Protein AF-A0A968S609-F1 (afdb_monomer_lite)

pLDDT: mean 74.12, std 12.9, range [33.38, 89.75]

Structure (mmCIF, N/CA/C/O backbone):
data_AF-A0A968S609-F1
#
_entry.id   AF-A0A968S609-F1
#
loop_
_atom_site.group_PDB
_atom_site.id
_atom_site.type_symbol
_atom_site.label_atom_id
_atom_site.label_alt_id
_atom_site.label_comp_id
_atom_site.label_asym_id
_atom_site.label_entity_id
_atom_site.label_seq_id
_atom_site.pdbx_PDB_ins_code
_atom_site.Cartn_x
_atom_site.Cartn_y
_atom_site.Cartn_z
_atom_site.occupancy
_atom_site.B_iso_or_equiv
_atom_site.auth_seq_id
_atom_site.auth_comp_id
_atom_site.auth_asym_id
_atom_site.auth_atom_id
_atom_site.pdbx_PDB_model_num
ATOM 1 N N . MET A 1 1 ? -21.402 7.014 15.456 1.00 41.84 1 MET A N 1
ATOM 2 C CA . MET A 1 1 ? -20.242 7.241 16.338 1.00 41.84 1 MET A CA 1
ATOM 3 C C . MET A 1 1 ? -19.904 8.712 16.264 1.00 41.84 1 MET A C 1
ATOM 5 O O . MET A 1 1 ? -19.475 9.176 15.214 1.00 41.84 1 MET A O 1
ATOM 9 N N . GLU A 1 2 ? -20.194 9.440 17.335 1.00 41.28 2 GLU A N 1
ATOM 10 C CA . GLU A 1 2 ? -19.576 10.741 17.592 1.00 41.28 2 GLU A CA 1
ATOM 11 C C . GLU A 1 2 ? -18.255 10.492 18.321 1.00 41.28 2 GLU A C 1
ATOM 13 O O . GLU A 1 2 ? -18.122 9.483 19.024 1.00 41.28 2 GLU A O 1
ATOM 18 N N . ILE A 1 3 ? -17.281 11.388 18.143 1.00 45.50 3 ILE A N 1
ATOM 19 C CA . ILE A 1 3 ? -16.010 11.339 18.872 1.00 45.50 3 ILE A CA 1
ATOM 20 C C . ILE A 1 3 ? -16.341 11.298 20.362 1.00 45.50 3 ILE A C 1
ATOM 22 O O . ILE A 1 3 ? -16.924 12.234 20.902 1.00 45.50 3 ILE A O 1
ATOM 26 N N . GLY A 1 4 ? -16.020 10.182 21.011 1.00 49.97 4 GLY A N 1
ATOM 27 C CA . GLY A 1 4 ? -16.233 10.022 22.441 1.00 49.97 4 GLY A CA 1
ATOM 28 C C . GLY A 1 4 ? -17.319 9.040 22.857 1.00 49.97 4 GLY A C 1
ATOM 29 O O . GLY A 1 4 ? -17.287 8.641 24.011 1.00 49.97 4 GLY A O 1
ATOM 30 N N . ARG A 1 5 ? -18.245 8.593 21.992 1.00 51.22 5 ARG A N 1
ATOM 31 C CA . ARG A 1 5 ? -19.301 7.641 22.403 1.00 51.22 5 ARG A CA 1
ATOM 32 C C . ARG A 1 5 ? -19.304 6.378 21.549 1.00 51.22 5 ARG A C 1
ATOM 34 O O . ARG A 1 5 ? -19.752 6.379 20.399 1.00 51.22 5 ARG A O 1
ATOM 41 N N . TRP A 1 6 ? -18.809 5.294 22.141 1.00 59.31 6 TRP A N 1
ATOM 42 C CA . TRP A 1 6 ? -18.728 3.975 21.526 1.00 59.31 6 TRP A CA 1
ATOM 43 C C . TRP A 1 6 ? -19.907 3.127 21.984 1.00 59.31 6 TRP A C 1
ATOM 45 O O . TRP A 1 6 ? -20.074 2.866 23.174 1.00 59.31 6 TRP A O 1
ATOM 55 N N . ASN A 1 7 ? -20.752 2.728 21.036 1.00 59.59 7 ASN A N 1
ATOM 56 C CA . ASN A 1 7 ? -21.933 1.921 21.326 1.00 59.59 7 ASN A CA 1
ATOM 57 C C . ASN A 1 7 ? -21.543 0.453 21.465 1.00 59.59 7 ASN A C 1
ATOM 59 O O . ASN A 1 7 ? -20.812 -0.080 20.632 1.00 59.59 7 ASN A O 1
ATOM 63 N N . ILE A 1 8 ? -22.081 -0.199 22.491 1.00 58.09 8 ILE A N 1
ATOM 64 C CA . ILE A 1 8 ? -21.885 -1.627 22.714 1.00 58.09 8 ILE A CA 1
ATOM 65 C C . ILE A 1 8 ? -22.933 -2.382 21.894 1.00 58.09 8 ILE A C 1
ATOM 67 O O . ILE A 1 8 ? -24.139 -2.138 22.007 1.00 58.09 8 ILE A O 1
ATOM 71 N N . ILE A 1 9 ? -22.467 -3.299 21.052 1.00 56.88 9 ILE A N 1
ATOM 72 C CA . ILE A 1 9 ? -23.313 -4.146 20.212 1.00 56.88 9 ILE A CA 1
ATOM 73 C C . ILE A 1 9 ? -22.940 -5.594 20.503 1.00 56.88 9 ILE A C 1
ATOM 75 O O . ILE A 1 9 ? -21.762 -5.945 20.513 1.00 56.88 9 ILE A O 1
ATOM 79 N N . CYS A 1 10 ? -23.944 -6.431 20.745 1.00 51.84 10 CYS A N 1
ATOM 80 C CA . CYS A 1 10 ? -23.747 -7.863 20.867 1.00 51.84 10 CYS A CA 1
ATOM 81 C C . CYS A 1 10 ? -23.745 -8.471 19.461 1.00 51.84 10 CYS A C 1
ATOM 83 O O . CYS A 1 10 ? -24.696 -8.286 18.694 1.00 51.84 10 CYS A O 1
ATOM 85 N N . LYS A 1 11 ? -22.659 -9.164 19.121 1.00 54.56 11 LYS A N 1
ATOM 86 C CA . LYS A 1 11 ? -22.499 -9.882 17.860 1.00 54.56 11 LYS A CA 1
ATOM 87 C C . LYS A 1 11 ? -22.487 -11.375 18.158 1.00 54.56 11 LYS A C 1
ATOM 89 O O . LYS A 1 11 ? -21.722 -11.821 19.008 1.00 54.56 11 LYS A O 1
ATOM 94 N N . LEU A 1 12 ? -23.347 -12.131 17.481 1.00 48.97 12 LEU A N 1
ATOM 95 C CA . LEU A 1 12 ? -23.398 -13.584 17.642 1.00 48.97 12 LEU A CA 1
ATOM 96 C C . LEU A 1 12 ? -22.228 -14.229 16.880 1.00 48.97 12 LEU A C 1
ATOM 98 O O . LEU A 1 12 ? -21.962 -13.855 15.737 1.00 48.97 12 LEU A O 1
ATOM 102 N N . LEU A 1 13 ? -21.565 -15.210 17.495 1.00 52.41 13 LEU A N 1
ATOM 103 C CA . LEU A 1 13 ? -20.452 -15.959 16.892 1.00 52.41 13 LEU A CA 1
ATOM 104 C C . LEU A 1 13 ? -20.876 -16.720 15.621 1.00 52.41 13 LEU A C 1
ATOM 106 O O . LEU A 1 13 ? -20.123 -16.761 14.653 1.00 52.41 13 LEU A O 1
ATOM 110 N N . ASP A 1 14 ? -22.109 -17.235 15.587 1.00 50.94 14 ASP A N 1
ATOM 111 C CA . ASP A 1 14 ? -22.602 -18.090 14.495 1.00 50.94 14 ASP A CA 1
ATOM 112 C C . ASP A 1 14 ? -23.027 -17.325 13.231 1.00 50.94 14 ASP A C 1
ATOM 114 O O . ASP A 1 14 ? -23.222 -17.926 12.175 1.00 50.94 14 ASP A O 1
ATOM 118 N N . ASN A 1 15 ? -23.238 -16.006 13.313 1.00 55.31 15 ASN A N 1
ATOM 119 C CA . ASN A 1 15 ? -23.526 -15.186 12.138 1.00 55.31 15 ASN A CA 1
ATOM 120 C C . ASN A 1 15 ? -22.940 -13.776 12.299 1.00 55.31 15 ASN A C 1
ATOM 122 O O . ASN A 1 15 ? -23.498 -12.955 13.036 1.00 55.31 15 ASN A O 1
ATOM 126 N N . PRO A 1 16 ? -21.868 -13.443 11.558 1.00 56.38 16 PRO A N 1
ATOM 127 C CA . PRO A 1 16 ? -21.188 -12.168 11.706 1.00 56.38 16 PRO A CA 1
ATOM 128 C C . PRO A 1 16 ? -22.009 -10.949 11.240 1.00 56.38 16 PRO A C 1
ATOM 130 O O . PRO A 1 16 ? -21.583 -9.820 11.489 1.00 56.38 16 PRO A O 1
ATOM 133 N N . GLY A 1 17 ? -23.160 -11.147 10.587 1.00 56.56 17 GLY A N 1
ATOM 134 C CA . GLY A 1 17 ? -24.093 -10.078 10.211 1.00 56.56 17 GLY A CA 1
ATOM 135 C C . GLY A 1 17 ? -25.164 -9.764 11.262 1.00 56.56 17 GLY A C 1
ATOM 136 O O . GLY A 1 17 ? -25.867 -8.764 11.131 1.00 56.56 17 GLY A O 1
ATOM 137 N N . PHE A 1 18 ? -25.314 -10.590 12.305 1.00 62.00 18 PHE A N 1
ATOM 138 C CA . PHE A 1 18 ? -26.334 -10.380 13.331 1.00 62.00 18 PHE A CA 1
ATOM 139 C C . PHE A 1 18 ? -25.842 -9.404 14.402 1.00 62.00 18 PHE A C 1
ATOM 141 O O . PHE A 1 18 ? -24.983 -9.739 15.220 1.00 62.00 18 PHE A O 1
ATOM 148 N N . LEU A 1 19 ? -26.405 -8.194 14.388 1.00 68.12 19 LEU A N 1
ATOM 149 C CA . LEU A 1 19 ? -26.071 -7.117 15.313 1.00 68.12 19 LEU A CA 1
ATOM 150 C C . LEU A 1 19 ? -27.260 -6.811 16.217 1.00 68.12 19 LEU A C 1
ATOM 152 O O . LEU A 1 19 ? -28.303 -6.349 15.749 1.00 68.12 19 LEU A O 1
ATOM 156 N N . LEU A 1 20 ? -27.083 -7.040 17.516 1.00 67.00 20 LEU A N 1
ATOM 157 C CA . LEU A 1 20 ? -28.088 -6.756 18.529 1.00 67.00 20 LEU A CA 1
ATOM 158 C C . LEU A 1 20 ? -27.625 -5.576 19.402 1.00 67.00 20 LEU A C 1
ATOM 160 O O . LEU A 1 20 ? -26.666 -5.719 20.168 1.00 67.00 20 LEU A O 1
ATOM 164 N N . PRO A 1 21 ? -28.262 -4.394 19.302 1.00 69.94 21 PRO A N 1
ATOM 165 C CA . PRO A 1 21 ? -27.896 -3.245 20.123 1.00 69.94 21 PRO A CA 1
ATOM 166 C C . PRO A 1 21 ? -28.114 -3.536 21.612 1.00 69.94 21 PRO A C 1
ATOM 168 O O . PRO A 1 21 ? -29.175 -4.033 21.993 1.00 69.94 21 PRO A O 1
ATOM 171 N N . ALA A 1 22 ? -27.171 -3.142 22.475 1.00 68.56 22 ALA A N 1
ATOM 172 C CA . ALA A 1 22 ? -27.331 -3.293 23.926 1.00 68.56 22 ALA A CA 1
ATOM 173 C C . ALA A 1 22 ? -28.601 -2.594 24.456 1.00 68.56 22 ALA A C 1
ATOM 175 O O . ALA A 1 22 ? -29.241 -3.069 25.389 1.00 68.56 22 ALA A O 1
ATOM 176 N N . THR A 1 23 ? -29.032 -1.503 23.816 1.00 69.75 23 THR A N 1
ATOM 177 C CA . THR A 1 23 ? -30.279 -0.802 24.158 1.00 69.75 23 THR A CA 1
ATOM 178 C C . THR A 1 23 ? -31.530 -1.660 23.964 1.00 69.75 23 THR A C 1
ATOM 180 O O . THR A 1 23 ? -32.483 -1.498 24.721 1.00 69.75 23 THR A O 1
ATOM 183 N N . ALA A 1 24 ? -31.548 -2.568 22.985 1.00 69.00 24 ALA A N 1
ATOM 184 C CA . ALA A 1 24 ? -32.664 -3.489 22.770 1.00 69.00 24 ALA A CA 1
ATOM 185 C C . ALA A 1 24 ? -32.690 -4.592 23.840 1.00 69.00 24 ALA A C 1
ATOM 187 O O . ALA A 1 24 ? -33.759 -4.937 24.334 1.00 69.00 24 ALA A O 1
ATOM 188 N N . ILE A 1 25 ? -31.511 -5.069 24.255 1.0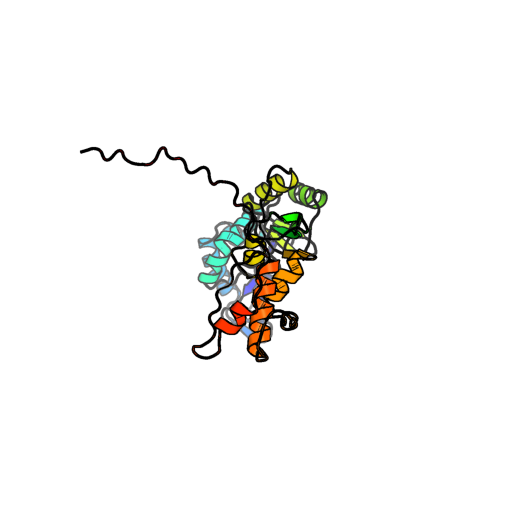0 73.12 25 ILE A N 1
ATOM 189 C CA . ILE A 1 25 ? -31.342 -6.087 25.305 1.00 73.12 25 ILE A CA 1
ATOM 190 C C . ILE A 1 25 ? -31.849 -5.574 26.658 1.00 73.12 25 ILE A C 1
ATOM 192 O O . ILE A 1 25 ? -32.575 -6.269 27.363 1.00 73.12 25 ILE A O 1
ATOM 196 N N . TRP A 1 26 ? -31.495 -4.337 27.008 1.00 73.00 26 TRP A N 1
ATOM 197 C CA . TRP A 1 26 ? -31.866 -3.736 28.290 1.00 73.00 26 TRP A CA 1
ATOM 198 C C . TRP A 1 26 ? -33.316 -3.247 28.361 1.00 73.00 26 TRP A C 1
ATOM 200 O O . TRP A 1 26 ? -33.861 -3.111 29.452 1.00 73.00 26 TRP A O 1
ATOM 210 N N . LYS A 1 27 ? -33.957 -2.981 27.216 1.00 71.38 27 LYS A N 1
ATOM 211 C CA . LYS A 1 27 ? -35.383 -2.619 27.167 1.00 71.38 27 LYS A CA 1
ATOM 212 C C . LYS A 1 27 ? -36.312 -3.810 27.383 1.00 71.38 27 LYS A C 1
ATOM 214 O O . LYS A 1 27 ? -37.496 -3.600 27.630 1.00 71.38 27 LYS A O 1
ATOM 219 N N . GLN A 1 28 ? -35.804 -5.034 27.270 1.00 68.69 28 GLN A N 1
ATOM 220 C CA . GLN A 1 28 ? -36.607 -6.234 27.416 1.00 68.69 28 GLN A CA 1
ATOM 221 C C . GLN A 1 28 ? -36.415 -6.869 28.796 1.00 68.69 28 GLN A C 1
ATOM 223 O O . GLN A 1 28 ? -35.303 -6.976 29.304 1.00 68.69 28 GLN A O 1
ATOM 228 N N . SER A 1 29 ? -37.526 -7.300 29.387 1.00 58.53 29 SER A N 1
ATOM 229 C CA . SER A 1 29 ? -37.619 -7.858 30.739 1.00 58.53 29 SER A CA 1
ATOM 230 C C . SER A 1 29 ? -37.793 -9.386 30.776 1.00 58.53 29 SER A C 1
ATOM 232 O O . SER A 1 29 ? -37.948 -9.947 31.855 1.00 58.53 29 SER A O 1
ATOM 234 N N . GLY A 1 30 ? -37.791 -10.061 29.619 1.00 65.12 30 GLY A N 1
ATOM 235 C CA . GLY A 1 30 ? -37.994 -11.513 29.504 1.00 65.12 30 GLY A CA 1
ATOM 236 C C . GLY A 1 30 ? -36.695 -12.319 29.380 1.00 65.12 30 GLY A C 1
ATOM 237 O O . GLY A 1 30 ? -35.668 -11.795 28.953 1.00 65.12 30 GLY A O 1
ATOM 238 N N . GLU A 1 31 ? -36.758 -13.618 29.694 1.00 67.25 31 GLU A N 1
ATOM 239 C CA . GLU A 1 31 ? -35.622 -14.554 29.592 1.00 67.25 31 GLU A CA 1
ATOM 240 C C . GLU A 1 31 ? -35.202 -14.865 28.146 1.00 67.25 31 GLU A C 1
ATOM 242 O O . GLU A 1 31 ? -34.147 -15.454 27.936 1.00 67.25 31 GLU A O 1
ATOM 247 N N . ALA A 1 32 ? -35.985 -14.459 27.145 1.00 70.19 32 ALA A N 1
ATOM 248 C CA . ALA A 1 32 ? -35.695 -14.692 25.736 1.00 70.19 32 ALA A CA 1
ATOM 249 C C . ALA A 1 32 ? -36.037 -13.464 24.873 1.00 70.19 32 ALA A C 1
ATOM 251 O O . ALA A 1 32 ? -37.120 -12.884 24.986 1.00 70.19 32 ALA A O 1
ATOM 252 N N . LEU A 1 33 ? -35.116 -13.084 23.982 1.00 73.44 33 LEU A N 1
ATOM 253 C CA . LEU A 1 33 ? -35.278 -11.990 23.021 1.00 73.44 33 LEU A CA 1
ATOM 254 C C . LEU A 1 33 ? -35.323 -12.529 21.600 1.00 73.44 33 LEU A C 1
ATOM 256 O O . LEU A 1 33 ? -34.317 -13.013 21.089 1.00 73.44 33 LEU A O 1
ATOM 260 N N . THR A 1 34 ? -36.467 -12.393 20.936 1.00 68.69 34 THR A N 1
ATOM 261 C CA . THR A 1 34 ? -36.569 -12.603 19.491 1.00 68.69 34 THR A CA 1
ATOM 262 C C . THR A 1 34 ? -36.197 -11.326 18.746 1.00 68.69 34 THR A C 1
ATOM 264 O O . THR A 1 34 ? -36.946 -10.351 18.776 1.00 68.69 34 THR A O 1
ATOM 267 N N . TRP A 1 35 ? -35.063 -11.328 18.048 1.00 63.34 35 TRP A N 1
ATOM 268 C CA . TRP A 1 35 ? -34.621 -10.220 17.199 1.00 63.34 35 TRP A CA 1
ATOM 269 C C . TRP A 1 35 ? -34.262 -10.746 15.811 1.00 63.34 35 TRP A C 1
ATOM 271 O O . TRP A 1 35 ? -33.603 -11.777 15.694 1.00 63.34 35 TRP A O 1
ATOM 281 N N . CYS A 1 36 ? -34.736 -10.077 14.754 1.00 62.03 36 CYS A N 1
ATOM 282 C CA . CYS A 1 36 ? -34.558 -10.492 13.353 1.00 62.03 36 CYS A CA 1
ATOM 283 C C . CYS A 1 36 ? -34.794 -12.003 13.103 1.00 62.03 36 CYS A C 1
ATOM 285 O O . CYS A 1 36 ? -34.019 -12.649 12.402 1.00 62.03 36 CYS A O 1
ATOM 287 N N . GLY A 1 37 ? -35.844 -12.578 13.704 1.00 64.31 37 GLY A N 1
ATOM 288 C CA . GLY A 1 37 ? -36.232 -13.982 13.502 1.00 64.31 37 GLY A CA 1
ATOM 289 C C . GLY A 1 37 ? -35.431 -15.027 14.292 1.00 64.31 37 GLY A C 1
ATOM 290 O O . GLY A 1 37 ? -35.645 -16.216 14.078 1.00 64.31 37 GLY A O 1
ATOM 291 N N . ARG A 1 38 ? -34.536 -14.626 15.209 1.00 66.56 38 ARG A N 1
ATOM 292 C CA . ARG A 1 38 ? -33.826 -15.542 16.120 1.00 66.56 38 ARG A CA 1
ATOM 293 C C . ARG A 1 38 ? -34.099 -15.224 17.580 1.00 66.56 38 ARG A C 1
ATOM 295 O O . ARG A 1 38 ? -34.102 -14.058 17.961 1.00 66.56 38 ARG A O 1
ATOM 302 N N . THR A 1 39 ? -34.256 -16.272 18.381 1.00 72.12 39 THR A N 1
ATOM 303 C CA . THR A 1 39 ? -34.407 -16.194 19.836 1.00 72.12 39 THR A CA 1
ATOM 304 C C . THR A 1 39 ? -33.039 -16.286 20.502 1.00 72.12 39 THR A C 1
ATOM 306 O O . THR A 1 39 ? -32.329 -17.271 20.324 1.00 72.12 39 THR A O 1
ATOM 309 N N . VAL A 1 40 ? -32.666 -15.261 21.262 1.00 70.75 40 VAL A N 1
ATOM 310 C CA . VAL A 1 40 ? -31.501 -15.267 22.148 1.00 70.75 40 VAL A CA 1
ATOM 311 C C . VAL A 1 40 ? -32.000 -15.504 23.564 1.00 70.75 40 VAL A C 1
ATOM 313 O O . VAL A 1 40 ? -32.733 -14.676 24.107 1.00 70.75 40 VAL A O 1
ATOM 316 N N . GLU A 1 41 ? -31.610 -16.624 24.159 1.00 72.06 41 GLU A N 1
ATOM 317 C CA . GLU A 1 41 ? -31.882 -16.915 25.565 1.00 72.06 41 GLU A CA 1
ATOM 318 C C . GLU A 1 41 ? -30.921 -16.127 26.465 1.00 72.06 41 GLU A C 1
ATOM 320 O O . GLU A 1 41 ? -29.730 -15.995 26.182 1.00 72.06 41 GLU A O 1
ATOM 325 N N . ARG A 1 42 ? -31.459 -15.563 27.547 1.00 76.00 42 ARG A N 1
ATOM 326 C CA . ARG A 1 42 ? -30.774 -14.739 28.553 1.00 76.00 42 ARG A CA 1
ATOM 327 C C . ARG A 1 42 ? -29.820 -13.713 27.926 1.00 76.00 42 ARG A C 1
ATOM 329 O O . ARG A 1 42 ? -28.608 -13.733 28.176 1.00 76.00 42 ARG A O 1
ATOM 336 N N . PRO A 1 43 ? -30.347 -12.777 27.116 1.00 75.44 43 PRO A N 1
ATOM 337 C CA . PRO A 1 43 ? -29.526 -11.830 26.364 1.00 75.44 43 PRO A CA 1
ATOM 338 C C . PRO A 1 43 ? -28.709 -10.911 27.286 1.00 75.44 43 PRO A C 1
ATOM 340 O O . PRO A 1 43 ? -27.570 -10.576 26.965 1.00 75.44 43 PRO A O 1
ATOM 343 N N . GLN A 1 44 ? -29.250 -10.554 28.457 1.00 77.38 44 GLN A N 1
ATOM 344 C CA . GLN A 1 44 ? -28.554 -9.736 29.456 1.00 77.38 44 GLN A CA 1
ATOM 345 C C . GLN A 1 44 ? -27.357 -10.474 30.075 1.00 77.38 44 GLN A C 1
ATOM 347 O O . GLN A 1 44 ? -26.265 -9.913 30.140 1.00 77.38 44 GLN A O 1
ATOM 352 N N . GLU A 1 45 ? -27.518 -11.742 30.473 1.00 78.75 45 GLU A N 1
ATOM 353 C CA . GLU A 1 45 ? -26.416 -12.543 31.027 1.00 78.75 45 GLU A CA 1
ATOM 354 C C . GLU A 1 45 ? -25.310 -12.770 29.998 1.00 78.75 45 GLU A C 1
ATOM 356 O O . GLU A 1 45 ? -24.130 -12.663 30.323 1.00 78.75 45 GLU A O 1
ATOM 361 N N . THR A 1 46 ? -25.682 -13.068 28.753 1.00 77.56 46 THR A N 1
ATOM 362 C CA . THR A 1 46 ? -24.723 -13.291 27.664 1.00 77.56 46 THR A CA 1
ATOM 363 C C . THR A 1 46 ? -23.935 -12.016 27.358 1.00 77.56 46 THR A C 1
ATOM 365 O O . THR A 1 46 ? -22.710 -12.064 27.226 1.00 77.56 46 THR A O 1
ATOM 368 N N . LEU A 1 47 ? -24.609 -10.859 27.341 1.00 77.50 47 LEU A N 1
ATOM 369 C CA . LEU A 1 47 ? -23.962 -9.556 27.192 1.00 77.50 47 LEU A CA 1
ATOM 370 C C . LEU A 1 47 ? -23.003 -9.262 28.354 1.00 77.50 47 LEU A C 1
ATOM 372 O O . LEU A 1 47 ? -21.866 -8.864 28.112 1.00 77.50 47 LEU A O 1
ATOM 376 N N . LEU A 1 48 ? -23.426 -9.482 29.603 1.00 80.25 48 LEU A N 1
ATOM 377 C CA . LEU A 1 48 ? -22.588 -9.250 30.783 1.00 80.25 48 LEU A CA 1
ATOM 378 C C . LEU A 1 48 ? -21.391 -10.205 30.849 1.00 80.25 48 LEU A C 1
ATOM 380 O O . LEU A 1 48 ? -20.298 -9.770 31.201 1.00 80.25 48 LEU A O 1
ATOM 384 N N . LYS A 1 49 ? -21.555 -11.478 30.465 1.00 80.81 49 LYS A N 1
ATOM 385 C CA . LYS A 1 49 ? -20.443 -12.437 30.340 1.00 80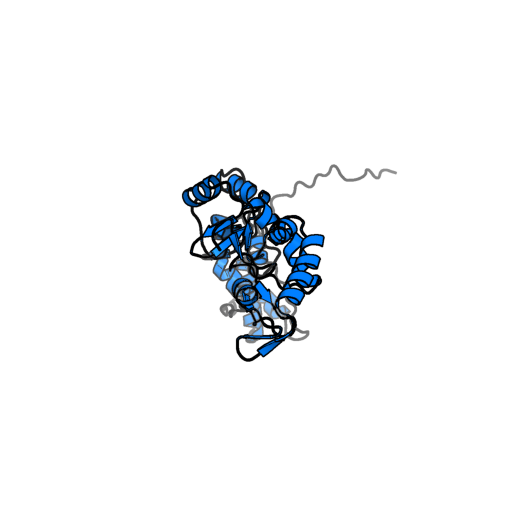.81 49 LYS A CA 1
ATOM 386 C C . LYS A 1 49 ? -19.427 -11.959 29.301 1.00 80.81 49 LYS A C 1
ATOM 38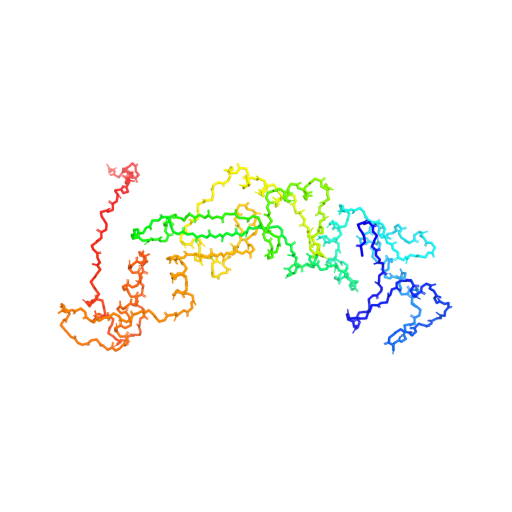8 O O . LYS A 1 49 ? -18.236 -11.920 29.598 1.00 80.81 49 LYS A O 1
ATOM 393 N N . GLY A 1 50 ? -19.891 -11.533 28.124 1.00 78.44 50 GLY A N 1
ATOM 394 C CA . GLY A 1 50 ? -19.030 -10.983 27.073 1.00 78.44 50 GLY A CA 1
ATOM 395 C C . GLY A 1 50 ? -18.311 -9.699 27.499 1.00 78.44 50 GLY A C 1
ATOM 396 O O . GLY A 1 50 ? -17.101 -9.583 27.324 1.00 78.44 50 GLY A O 1
ATOM 397 N N . LEU A 1 51 ? -19.023 -8.763 28.135 1.00 78.06 51 LEU A N 1
ATOM 398 C CA . LEU A 1 51 ? -18.432 -7.537 28.681 1.00 78.06 51 LEU A CA 1
ATOM 399 C C . LEU A 1 51 ? -17.457 -7.818 29.830 1.00 78.06 51 LEU A C 1
ATOM 401 O O . LEU A 1 51 ? -16.451 -7.126 29.947 1.00 78.06 51 LEU A O 1
ATOM 405 N N . GLY A 1 52 ? -17.717 -8.838 30.648 1.00 82.25 52 GLY A N 1
ATOM 406 C CA . GLY A 1 52 ? -16.817 -9.290 31.707 1.00 82.25 52 GLY A CA 1
ATOM 407 C C . GLY A 1 52 ? -15.526 -9.920 31.177 1.00 82.25 52 GLY A C 1
ATOM 408 O O . GLY A 1 52 ? -14.475 -9.768 31.791 1.00 82.25 52 GLY A O 1
ATOM 409 N N . LEU A 1 53 ? -15.572 -10.597 30.026 1.00 81.56 53 LEU A N 1
ATOM 410 C CA . LEU A 1 53 ? -14.365 -11.046 29.324 1.00 81.56 53 LEU A CA 1
ATOM 411 C C . LEU A 1 53 ? -13.620 -9.860 28.698 1.00 81.56 53 LEU A C 1
ATOM 413 O O . LEU A 1 53 ? -12.409 -9.737 28.867 1.00 81.56 53 LEU A O 1
ATOM 417 N N . ALA A 1 54 ? -14.345 -8.948 28.045 1.00 81.69 54 ALA A N 1
ATOM 418 C CA . ALA A 1 54 ? -13.768 -7.757 27.427 1.00 81.69 54 ALA A CA 1
ATOM 419 C C . ALA A 1 54 ? -13.100 -6.822 28.451 1.00 81.69 54 ALA A C 1
ATOM 421 O O . ALA A 1 54 ? -12.045 -6.261 28.168 1.00 81.69 54 ALA A O 1
ATOM 422 N N . SER A 1 55 ? -13.671 -6.677 29.651 1.00 83.94 55 SER A N 1
ATOM 423 C CA . SER A 1 55 ? -13.131 -5.813 30.708 1.00 83.94 55 SER A CA 1
ATOM 424 C C . SER A 1 55 ? -11.808 -6.315 31.288 1.00 83.94 55 SER A C 1
ATOM 426 O O . SER A 1 55 ? -11.013 -5.506 31.762 1.00 83.94 55 SER A O 1
ATOM 428 N N . ARG A 1 56 ? -11.535 -7.626 31.208 1.00 83.38 56 ARG A N 1
ATOM 429 C CA . ARG A 1 56 ? -10.227 -8.203 31.567 1.00 83.38 56 ARG A CA 1
ATOM 430 C C . ARG A 1 56 ? -9.140 -7.840 30.563 1.00 83.38 56 ARG A C 1
ATOM 432 O O . ARG A 1 56 ? -7.988 -7.698 30.953 1.00 83.38 56 ARG A O 1
ATOM 439 N N . LEU A 1 57 ? -9.510 -7.712 29.290 1.00 81.75 57 LEU A N 1
ATOM 440 C CA . LEU A 1 57 ? -8.596 -7.354 28.206 1.00 81.75 57 LEU A CA 1
ATOM 441 C C . LEU A 1 57 ? -8.418 -5.834 28.094 1.00 81.75 57 LEU A C 1
ATOM 443 O O . LEU A 1 57 ? -7.345 -5.365 27.732 1.00 81.75 57 LEU A O 1
ATOM 447 N N . TYR A 1 58 ? -9.448 -5.054 28.435 1.00 81.25 58 TYR A N 1
ATOM 448 C CA . TYR A 1 58 ? -9.406 -3.598 28.357 1.00 81.25 58 TYR A CA 1
ATOM 449 C C . TYR A 1 58 ? -10.151 -2.934 29.518 1.00 81.25 58 TYR A C 1
ATOM 451 O O . TYR A 1 58 ? -11.384 -2.896 29.567 1.00 81.25 58 TYR A O 1
ATOM 459 N N . ALA A 1 59 ? -9.378 -2.351 30.438 1.00 79.75 59 ALA A N 1
ATOM 460 C CA . ALA A 1 59 ? -9.876 -1.780 31.689 1.00 79.75 59 ALA A CA 1
ATOM 461 C C . ALA A 1 59 ? -10.905 -0.656 31.485 1.00 79.75 59 ALA A C 1
ATOM 463 O O . ALA A 1 59 ? -11.823 -0.504 32.289 1.00 79.75 59 ALA A O 1
ATOM 464 N N . ASN A 1 60 ? -10.825 0.097 30.384 1.00 77.88 60 ASN A N 1
ATOM 465 C CA . ASN A 1 60 ? -11.775 1.181 30.130 1.00 77.88 60 ASN A CA 1
ATOM 466 C C . ASN A 1 60 ? -13.195 0.660 29.854 1.00 77.88 60 ASN A C 1
ATOM 468 O O . ASN A 1 60 ? -14.153 1.352 30.183 1.00 77.88 60 ASN A O 1
ATOM 472 N N . ILE A 1 61 ? -13.373 -0.574 29.359 1.00 76.56 61 ILE A N 1
ATOM 473 C CA . ILE A 1 61 ? -14.710 -1.189 29.240 1.00 76.56 61 ILE A CA 1
ATOM 474 C C . ILE A 1 61 ? -15.313 -1.476 30.620 1.00 76.56 61 ILE A C 1
ATOM 476 O O . ILE A 1 61 ? -16.533 -1.410 30.775 1.00 76.56 61 ILE A O 1
ATOM 480 N N . ALA A 1 62 ? -14.484 -1.714 31.645 1.00 75.00 62 ALA A N 1
ATOM 481 C CA . ALA A 1 62 ? -14.962 -1.933 33.009 1.00 75.00 62 ALA A CA 1
ATOM 482 C C . ALA A 1 62 ? -15.749 -0.728 33.543 1.00 75.00 62 ALA A C 1
ATOM 484 O O . ALA A 1 62 ? -16.702 -0.917 34.291 1.00 75.00 62 ALA A O 1
ATOM 485 N N . THR A 1 63 ? -15.421 0.495 33.107 1.00 74.94 63 THR A N 1
ATOM 486 C CA . THR A 1 63 ? -16.172 1.702 33.498 1.00 74.94 63 THR A CA 1
ATOM 487 C C . THR A 1 63 ? -17.651 1.622 33.116 1.00 74.94 63 THR A C 1
ATOM 489 O O . THR A 1 63 ? -18.503 2.048 33.889 1.00 74.94 63 THR A O 1
ATOM 492 N N . SER A 1 64 ? -17.973 0.989 31.981 1.00 73.50 64 SER A N 1
ATOM 493 C CA . SER A 1 64 ? -19.357 0.794 31.536 1.00 73.50 64 SER A CA 1
ATOM 494 C C . SER A 1 64 ? -20.117 -0.194 32.428 1.00 73.50 64 SER A C 1
ATOM 496 O O . SER A 1 64 ? -21.308 -0.011 32.653 1.00 73.50 64 SER A O 1
ATOM 498 N N . LEU A 1 65 ? -19.439 -1.198 33.002 1.00 74.19 65 LEU A N 1
ATOM 499 C CA . LEU A 1 65 ? -20.053 -2.201 33.887 1.00 74.19 65 LEU A CA 1
ATOM 500 C C . LEU A 1 65 ? -20.532 -1.629 35.231 1.00 74.19 65 LEU A C 1
ATOM 502 O O . LEU A 1 65 ? -21.346 -2.265 35.895 1.00 74.19 65 LEU A O 1
ATOM 506 N N . PHE A 1 66 ? -20.051 -0.449 35.635 1.00 72.75 66 PHE A N 1
ATOM 507 C CA . PHE A 1 66 ? -20.535 0.237 36.839 1.00 72.75 66 PHE A CA 1
ATOM 508 C C . PHE A 1 66 ? -21.845 1.008 36.605 1.00 72.75 66 PHE A C 1
ATOM 510 O O . PHE A 1 66 ? -22.486 1.434 37.568 1.00 72.75 66 PHE A O 1
ATOM 517 N N . GLU A 1 67 ? -22.268 1.195 35.351 1.00 73.75 67 GLU A N 1
ATOM 518 C CA . GLU A 1 67 ? -23.550 1.822 35.035 1.00 73.75 67 GLU A CA 1
ATOM 519 C C . GLU A 1 67 ? -24.709 0.823 35.156 1.00 73.75 67 GLU A C 1
ATOM 521 O O . GLU A 1 67 ? -24.577 -0.361 34.854 1.00 73.75 67 GLU A O 1
ATOM 526 N N . LYS A 1 68 ? -25.897 1.315 35.539 1.00 67.12 68 LYS A N 1
ATOM 527 C CA . LYS A 1 68 ? -27.103 0.476 35.678 1.00 67.12 68 LYS A CA 1
ATOM 528 C C . LYS A 1 68 ? -27.522 -0.212 34.372 1.00 67.12 68 LYS A C 1
ATOM 530 O O . LYS A 1 68 ? -28.183 -1.239 34.436 1.00 67.12 68 LYS A O 1
ATOM 535 N N . LEU A 1 69 ? -27.186 0.369 33.216 1.00 68.31 69 LEU A N 1
ATOM 536 C CA . LEU A 1 69 ? -27.541 -0.120 31.879 1.00 68.31 69 LEU A CA 1
ATOM 537 C C . LEU A 1 69 ? -26.356 0.100 30.914 1.00 68.31 69 LEU A C 1
ATOM 539 O O . LEU A 1 69 ? -26.353 1.098 30.181 1.00 68.31 69 LEU A O 1
ATOM 543 N N . PRO A 1 70 ? -25.346 -0.794 30.897 1.00 71.75 70 PRO A N 1
ATOM 544 C CA . PRO A 1 70 ? -24.165 -0.647 30.047 1.00 71.75 70 PRO A CA 1
ATOM 545 C C . PRO A 1 70 ? -24.570 -0.693 28.571 1.00 71.75 70 PRO A C 1
ATOM 547 O O . PRO A 1 70 ? -24.848 -1.751 28.001 1.00 71.75 70 PRO A O 1
ATOM 550 N N . THR A 1 71 ? -24.652 0.485 27.956 1.00 68.12 71 THR A N 1
ATOM 551 C CA . THR A 1 71 ? -25.095 0.671 26.563 1.00 68.12 71 THR A CA 1
ATOM 552 C C . THR A 1 71 ? -24.034 1.343 25.700 1.00 68.12 71 THR A C 1
ATOM 554 O O . THR A 1 71 ? -23.963 1.091 24.495 1.00 68.12 71 THR A O 1
ATOM 557 N N . SER A 1 72 ? -23.178 2.164 26.306 1.00 72.56 72 SER A N 1
ATOM 558 C CA . SER A 1 72 ? -22.054 2.811 25.637 1.00 72.56 72 SER A CA 1
ATOM 559 C C . SER A 1 72 ? -20.864 2.954 26.577 1.00 72.56 72 SER A C 1
ATOM 561 O O . SER A 1 72 ? -21.047 3.111 27.780 1.00 72.56 72 SER A O 1
ATOM 563 N N . CYS A 1 73 ? -19.659 2.958 26.018 1.00 71.62 73 CYS A N 1
ATOM 564 C CA . CYS A 1 73 ? -18.440 3.342 26.717 1.00 71.62 73 CYS A CA 1
ATOM 565 C C . CYS A 1 73 ? -17.962 4.692 26.169 1.00 71.62 73 CYS A C 1
ATOM 567 O O . CYS A 1 73 ? -17.990 4.928 24.953 1.00 71.62 73 CYS A O 1
ATOM 569 N N . ARG A 1 74 ? -17.558 5.596 27.068 1.00 71.88 74 ARG A N 1
ATOM 570 C CA . ARG A 1 74 ? -16.968 6.877 26.685 1.00 71.88 74 ARG A CA 1
ATOM 571 C C . ARG A 1 74 ? -15.454 6.710 26.616 1.00 71.88 74 ARG A C 1
ATOM 573 O O . ARG A 1 74 ? -14.843 6.386 27.625 1.00 71.88 74 ARG A O 1
ATOM 580 N N . LEU A 1 75 ? -14.873 6.921 25.440 1.00 75.31 75 LEU A N 1
ATOM 581 C CA . LEU A 1 75 ? -13.433 6.776 25.212 1.00 75.31 75 LEU A CA 1
ATOM 582 C C . LEU A 1 75 ? -12.866 8.068 24.632 1.00 75.31 75 LEU A C 1
ATOM 584 O O . LEU A 1 75 ? -13.468 8.659 23.738 1.00 75.31 75 LEU A O 1
ATOM 588 N N . ASP A 1 76 ? -11.707 8.490 25.123 1.00 75.69 76 ASP A N 1
ATOM 589 C CA . ASP A 1 76 ? -10.939 9.589 24.531 1.00 75.69 76 ASP A CA 1
ATOM 590 C C . ASP A 1 76 ? -10.406 9.186 23.137 1.00 75.69 76 ASP A C 1
ATOM 592 O O . ASP A 1 76 ? -10.077 8.012 22.948 1.00 75.69 76 ASP A O 1
ATOM 596 N N . PRO A 1 77 ? -10.282 10.099 22.151 1.00 73.38 77 PRO A N 1
ATOM 597 C CA . PRO A 1 77 ? -9.629 9.811 20.870 1.00 73.38 77 PRO A CA 1
ATOM 598 C C . PRO A 1 77 ? -8.329 8.997 20.950 1.00 73.38 77 PRO A C 1
ATOM 600 O O . PRO A 1 77 ? -8.109 8.112 20.123 1.00 73.38 77 PRO A O 1
ATOM 603 N N . ILE A 1 78 ? -7.487 9.256 21.952 1.00 76.56 78 ILE A N 1
ATOM 604 C CA . ILE A 1 78 ? -6.230 8.524 22.162 1.00 76.56 78 ILE A CA 1
ATOM 605 C C . ILE A 1 78 ? -6.511 7.075 22.576 1.00 76.56 78 ILE A C 1
ATOM 607 O O . ILE A 1 78 ? -5.950 6.142 22.003 1.00 76.56 78 ILE A O 1
ATOM 611 N N . GLN A 1 79 ? -7.431 6.880 23.520 1.00 77.75 79 GLN A N 1
ATOM 612 C CA . GLN A 1 79 ? -7.857 5.558 23.992 1.00 77.75 79 GLN A CA 1
ATOM 613 C C . GLN A 1 79 ? -8.527 4.745 22.883 1.00 77.75 79 GLN A C 1
ATOM 615 O O . GLN A 1 79 ? -8.383 3.528 22.809 1.00 77.75 79 GLN A O 1
ATOM 620 N N . VAL A 1 80 ? -9.268 5.415 22.002 1.00 77.69 80 VAL A N 1
ATOM 621 C CA . VAL A 1 80 ? -9.871 4.788 20.827 1.00 77.69 80 VAL A CA 1
ATOM 622 C C . VAL A 1 80 ? -8.797 4.301 19.859 1.00 77.69 80 VAL A C 1
ATOM 624 O O . VAL A 1 80 ? -8.885 3.183 19.355 1.00 77.69 80 VAL A O 1
ATOM 627 N N . TYR A 1 81 ? -7.783 5.125 19.599 1.00 76.56 81 TYR A N 1
ATOM 628 C CA . TYR A 1 81 ? -6.676 4.750 18.728 1.00 76.56 81 TYR A CA 1
ATOM 629 C C . TYR A 1 81 ? -5.915 3.534 19.283 1.00 76.56 81 TYR A C 1
ATOM 631 O O . TYR A 1 81 ? -5.685 2.566 18.559 1.00 76.56 81 TYR A O 1
ATOM 639 N N . GLU A 1 82 ? -5.594 3.544 20.580 1.00 78.75 82 GLU A N 1
ATOM 640 C CA . GLU A 1 82 ? -4.970 2.409 21.271 1.00 78.75 82 GLU A CA 1
ATOM 641 C C . GLU A 1 82 ? -5.834 1.143 21.176 1.00 78.75 82 GLU A C 1
ATOM 643 O O . GLU A 1 82 ? -5.337 0.067 20.832 1.00 78.75 82 GLU A O 1
ATOM 648 N N . PHE A 1 83 ? -7.144 1.283 21.397 1.00 80.88 83 PHE A N 1
ATOM 649 C CA . PHE A 1 83 ? -8.093 0.184 21.280 1.00 80.88 83 PHE A CA 1
ATOM 650 C C . PHE A 1 83 ? -8.062 -0.454 19.886 1.00 80.88 83 PHE A C 1
ATOM 652 O O . PHE A 1 83 ? -7.970 -1.673 19.776 1.00 80.88 83 PHE A O 1
ATOM 659 N N . ILE A 1 84 ? -8.097 0.350 18.821 1.00 78.00 84 ILE A N 1
ATOM 660 C CA . ILE A 1 84 ? -8.082 -0.147 17.437 1.00 78.00 84 ILE A CA 1
ATOM 661 C C . ILE A 1 84 ? -6.773 -0.881 17.125 1.00 78.00 84 ILE A C 1
ATOM 663 O O . ILE A 1 84 ? -6.795 -1.918 16.466 1.00 78.00 84 ILE A O 1
ATOM 667 N N . ARG A 1 85 ? -5.638 -0.357 17.600 1.00 75.81 85 ARG A N 1
ATOM 668 C CA . ARG A 1 85 ? -4.305 -0.875 17.264 1.00 75.81 85 ARG A CA 1
ATOM 669 C C . ARG A 1 85 ? -3.908 -2.125 18.033 1.00 75.81 85 ARG A C 1
ATOM 671 O O . ARG A 1 85 ? -3.298 -3.013 17.448 1.00 75.81 85 ARG A O 1
ATOM 678 N N . ALA A 1 86 ? -4.206 -2.175 19.327 1.00 78.50 86 ALA A N 1
ATOM 679 C CA . ALA A 1 86 ? -3.712 -3.230 20.207 1.00 78.50 86 ALA A CA 1
ATOM 680 C C . ALA A 1 86 ? -4.817 -4.204 20.630 1.00 78.50 86 ALA A C 1
ATOM 682 O O . ALA A 1 86 ? -4.625 -5.417 20.618 1.00 78.50 86 ALA A O 1
ATOM 683 N N . ILE A 1 87 ? -5.985 -3.676 20.993 1.00 80.69 87 ILE A N 1
ATOM 684 C CA . ILE A 1 87 ? -7.017 -4.436 21.707 1.00 80.69 87 ILE A CA 1
ATOM 685 C C . ILE A 1 87 ? -8.026 -5.077 20.750 1.00 80.69 87 ILE A C 1
ATOM 687 O O . ILE A 1 87 ? -8.534 -6.163 21.024 1.00 80.69 87 ILE A O 1
ATOM 691 N N . ALA A 1 88 ? -8.322 -4.440 19.615 1.00 78.88 88 ALA A N 1
ATOM 692 C CA . ALA A 1 88 ? -9.365 -4.891 18.699 1.00 78.88 88 ALA A CA 1
ATOM 693 C C . ALA A 1 88 ? -9.104 -6.309 18.170 1.00 78.88 88 ALA A C 1
ATOM 695 O O . ALA A 1 88 ? -10.015 -7.136 18.176 1.00 78.88 88 ALA A O 1
ATOM 696 N N . TRP A 1 89 ? -7.859 -6.605 17.786 1.00 77.62 89 TRP A N 1
ATOM 697 C CA . TRP A 1 89 ? -7.450 -7.949 17.369 1.00 77.62 89 TRP A CA 1
ATOM 698 C C . TRP A 1 89 ? -7.556 -8.947 18.527 1.00 77.62 89 TRP A C 1
ATOM 700 O O . TRP A 1 89 ? -8.126 -10.022 18.364 1.00 77.62 89 TRP A O 1
ATOM 710 N N . GLN A 1 90 ? -7.069 -8.585 19.719 1.00 82.25 90 GLN A N 1
ATOM 711 C CA . GLN A 1 90 ? -7.121 -9.460 20.896 1.00 82.25 90 GLN A CA 1
ATOM 712 C C . GLN A 1 90 ? -8.560 -9.838 21.257 1.00 82.25 90 GLN A C 1
ATOM 714 O O . GLN A 1 90 ? -8.843 -10.989 21.578 1.00 82.25 90 GLN A O 1
ATOM 719 N N . LEU A 1 91 ? -9.498 -8.894 21.169 1.00 79.81 91 LEU A N 1
ATOM 720 C CA . LEU A 1 91 ? -10.916 -9.177 21.377 1.00 79.81 91 LEU A CA 1
ATOM 721 C C . LEU A 1 91 ? -11.454 -10.146 20.319 1.00 79.81 91 LEU A C 1
ATOM 723 O O . LEU A 1 91 ? -12.128 -11.110 20.676 1.00 79.81 91 LEU A O 1
ATOM 727 N N . GLN A 1 92 ? -11.114 -9.934 19.045 1.00 79.06 92 GLN A N 1
ATOM 728 C CA . GLN A 1 92 ? -11.533 -10.815 17.953 1.00 79.06 92 GLN A CA 1
ATOM 729 C C . GLN A 1 92 ? -11.001 -12.246 18.121 1.00 79.06 92 GLN A C 1
ATOM 731 O O . GLN A 1 92 ? -11.768 -13.190 17.945 1.00 79.06 92 GLN A O 1
ATOM 736 N N . GLU A 1 93 ? -9.743 -12.418 18.536 1.00 78.25 93 GLU A N 1
ATOM 737 C CA . GLU A 1 93 ? -9.168 -13.737 18.853 1.00 78.25 93 GLU A CA 1
ATOM 738 C C . GLU A 1 93 ? -9.873 -14.428 20.022 1.00 78.25 93 GLU A C 1
ATOM 740 O O . GLU A 1 93 ? -10.025 -15.647 20.028 1.00 78.25 93 GLU A O 1
ATOM 745 N N . ASN A 1 94 ? -10.369 -13.656 20.989 1.00 79.44 94 ASN A N 1
ATOM 746 C CA . ASN A 1 94 ? -11.150 -14.164 22.117 1.00 79.44 94 ASN A CA 1
ATOM 747 C C . ASN A 1 94 ? -12.644 -14.359 21.775 1.00 79.44 94 ASN A C 1
ATOM 749 O O . ASN A 1 94 ? -13.474 -14.507 22.673 1.00 79.44 94 ASN A O 1
ATOM 753 N N . GLY A 1 95 ? -13.010 -14.348 20.487 1.00 72.38 95 GLY A N 1
ATOM 754 C CA . GLY A 1 95 ? -14.382 -14.565 20.020 1.00 72.38 95 GLY A CA 1
ATOM 755 C C . GLY A 1 95 ? -15.317 -13.364 20.210 1.00 72.38 95 GLY A C 1
ATOM 756 O O . GLY A 1 95 ? -16.526 -13.479 20.011 1.00 72.38 95 GLY A O 1
ATOM 757 N N . LEU A 1 96 ? -14.786 -12.195 20.577 1.00 75.75 96 LEU A N 1
ATOM 758 C CA . LEU A 1 96 ? -15.549 -10.957 20.720 1.00 75.75 96 LEU A CA 1
ATOM 759 C C . LEU A 1 96 ? -15.458 -10.155 19.420 1.00 75.75 96 LEU A C 1
ATOM 761 O O . LEU A 1 96 ? -14.434 -9.565 19.080 1.00 75.75 96 LEU A O 1
ATOM 765 N N . GLY A 1 97 ? -16.554 -10.122 18.667 1.00 70.31 97 GLY A N 1
ATOM 766 C CA . GLY A 1 97 ? -16.586 -9.417 17.392 1.00 70.31 97 GLY A CA 1
ATOM 767 C C . GLY A 1 97 ? -16.538 -7.894 17.555 1.00 70.31 97 GLY A C 1
ATOM 768 O O . GLY A 1 97 ? -17.479 -7.292 18.066 1.00 70.31 97 GLY A O 1
ATOM 769 N N . VAL A 1 98 ? -15.473 -7.266 17.055 1.00 73.94 98 VAL A N 1
ATOM 770 C CA . VAL A 1 98 ? -15.307 -5.803 17.048 1.00 73.94 98 VAL A CA 1
ATOM 771 C C . VAL A 1 98 ? -15.785 -5.221 15.719 1.00 73.94 98 VAL A C 1
ATOM 773 O O . VAL A 1 98 ? -15.401 -5.700 14.652 1.00 73.94 98 VAL A O 1
ATOM 776 N N . ILE A 1 99 ? -16.621 -4.182 15.787 1.00 72.69 99 ILE A N 1
ATOM 777 C CA . ILE A 1 99 ? -17.109 -3.438 14.620 1.00 72.69 99 ILE A CA 1
ATOM 778 C C . ILE A 1 99 ? -16.473 -2.061 14.655 1.00 72.69 99 ILE A C 1
ATOM 780 O O . ILE A 1 99 ? -16.749 -1.258 15.547 1.00 72.69 99 ILE A O 1
ATOM 784 N N . LEU A 1 100 ? -15.620 -1.807 13.673 1.00 72.44 100 LEU A N 1
ATOM 785 C CA . LEU A 1 100 ? -14.979 -0.520 13.469 1.00 72.44 100 LEU A CA 1
ATOM 786 C C . LEU A 1 100 ? -15.695 0.210 12.329 1.00 72.44 100 LEU A C 1
ATOM 788 O O . LEU A 1 100 ? -16.214 -0.439 11.416 1.00 72.44 100 LEU A O 1
ATOM 792 N N . PRO A 1 101 ? -15.774 1.546 12.374 1.00 68.00 101 PRO A N 1
ATOM 793 C CA . PRO A 1 101 ? -16.332 2.302 11.267 1.00 68.00 101 PRO A CA 1
ATOM 794 C C . PRO A 1 101 ? -15.407 2.220 10.040 1.00 68.00 101 PRO A C 1
ATOM 796 O O . PRO A 1 101 ? -14.214 1.926 10.156 1.00 68.00 101 PRO A O 1
ATOM 799 N N . SER A 1 102 ? -15.967 2.487 8.858 1.00 65.94 102 SER A N 1
ATOM 800 C CA . SER A 1 102 ? -15.242 2.442 7.584 1.00 65.94 102 SER A CA 1
ATOM 801 C C . SER A 1 102 ? -13.959 3.284 7.636 1.00 65.94 102 SER A C 1
ATOM 803 O O . SER A 1 102 ? -14.002 4.450 8.040 1.00 65.94 102 SER A O 1
ATOM 805 N N . GLY A 1 103 ? -12.834 2.681 7.239 1.00 64.12 103 GLY A N 1
ATOM 806 C CA . GLY A 1 103 ? -11.502 3.302 7.228 1.00 64.12 103 GLY A CA 1
ATOM 807 C C . GLY A 1 103 ? -10.582 2.920 8.397 1.00 64.12 103 GLY A C 1
ATOM 808 O O . GLY A 1 103 ? -9.375 3.092 8.273 1.00 64.12 103 GLY A O 1
ATOM 809 N N . LEU A 1 104 ? -11.108 2.325 9.478 1.00 69.56 104 LEU A N 1
ATOM 810 C CA . LEU A 1 104 ? -10.321 1.863 10.641 1.00 69.56 104 LEU A CA 1
ATOM 811 C C . LEU A 1 104 ? -10.204 0.328 10.735 1.00 69.56 104 LEU A C 1
ATOM 813 O O . LEU A 1 104 ? -9.781 -0.204 11.758 1.00 69.56 104 LEU A O 1
ATOM 817 N N . GLY A 1 105 ? -10.614 -0.404 9.694 1.00 59.38 105 GLY A N 1
ATOM 818 C CA . GLY A 1 105 ? -10.584 -1.869 9.666 1.00 59.38 105 GLY A CA 1
ATOM 819 C C . GLY A 1 105 ? -9.168 -2.415 9.480 1.00 59.38 105 GLY A C 1
ATOM 820 O O . GLY A 1 105 ? -8.517 -2.108 8.485 1.00 59.38 105 GLY A O 1
ATOM 821 N N . GLY A 1 106 ? -8.704 -3.238 10.423 1.00 53.22 106 GLY A N 1
ATOM 822 C CA . GLY A 1 106 ? -7.335 -3.754 10.462 1.00 53.22 106 GLY A CA 1
ATOM 823 C C . GLY A 1 106 ? -6.855 -4.435 9.171 1.00 53.22 106 GLY A C 1
ATOM 824 O O . GLY A 1 106 ? -7.555 -5.231 8.548 1.00 53.22 106 GLY A O 1
ATOM 825 N N . SER A 1 107 ? -5.610 -4.109 8.823 1.00 51.53 107 SER A N 1
ATOM 826 C CA . SER A 1 107 ? -4.697 -4.712 7.841 1.00 51.53 107 SER A CA 1
ATOM 827 C C . SER A 1 107 ? -5.037 -4.686 6.344 1.00 51.53 107 SER A C 1
ATOM 829 O O . SER A 1 107 ? -4.094 -4.709 5.560 1.00 51.53 107 SER A O 1
ATOM 831 N N . ALA A 1 108 ? -6.302 -4.623 5.917 1.00 45.78 108 ALA A N 1
ATOM 832 C CA . ALA A 1 108 ? -6.650 -4.609 4.480 1.00 45.78 108 ALA A CA 1
ATOM 833 C C . ALA A 1 108 ? -7.595 -3.470 4.048 1.00 45.78 108 ALA A C 1
ATOM 835 O O . ALA A 1 108 ? -7.802 -3.269 2.855 1.00 45.78 108 ALA A O 1
ATOM 836 N N . GLY A 1 109 ? -8.171 -2.724 4.995 1.00 51.94 109 GLY A N 1
ATOM 837 C CA . GLY A 1 109 ? -9.125 -1.640 4.717 1.00 51.94 109 GLY A CA 1
ATOM 838 C C . GLY A 1 109 ? -8.858 -0.372 5.522 1.00 51.94 109 GLY A C 1
ATOM 839 O O . GLY A 1 109 ? -9.747 0.472 5.657 1.00 51.94 109 GLY A O 1
ATOM 840 N N . GLU A 1 110 ? -7.663 -0.261 6.099 1.00 64.44 110 GLU A N 1
ATOM 841 C CA . GLU A 1 110 ? -7.274 0.908 6.862 1.00 64.44 110 GLU A CA 1
ATOM 842 C C . GLU A 1 110 ? -6.822 2.012 5.911 1.00 64.44 110 GLU A C 1
ATOM 844 O O . GLU A 1 110 ? -5.838 1.861 5.185 1.00 64.44 110 GLU A O 1
ATOM 849 N N . LYS A 1 111 ? -7.540 3.134 5.918 1.00 70.31 111 LYS A N 1
ATOM 850 C CA . LYS A 1 111 ? -7.113 4.315 5.174 1.00 70.31 111 LYS A CA 1
ATOM 851 C C . LYS A 1 111 ? -6.058 5.018 6.013 1.00 70.31 111 LYS A C 1
ATOM 853 O O . LYS A 1 111 ? -6.374 5.620 7.036 1.00 70.31 111 LYS A O 1
ATOM 858 N N . GLN A 1 112 ? -4.807 4.882 5.592 1.00 76.25 112 GLN A N 1
ATOM 859 C CA . GLN A 1 112 ? -3.650 5.503 6.229 1.00 76.25 112 GLN A CA 1
ATOM 860 C C . GLN A 1 112 ? -3.214 6.743 5.446 1.00 76.25 112 GLN A C 1
ATOM 862 O O . GLN A 1 112 ? -3.576 6.924 4.276 1.00 76.25 112 GLN A O 1
ATOM 867 N N . LEU A 1 113 ? -2.444 7.604 6.110 1.00 83.44 113 LEU A N 1
ATOM 868 C CA . LEU A 1 113 ? -1.754 8.704 5.453 1.00 83.44 113 LEU A CA 1
ATOM 869 C C . LEU A 1 113 ? -0.599 8.136 4.629 1.00 83.44 113 LEU A C 1
ATOM 871 O O . LEU A 1 113 ? 0.221 7.372 5.133 1.00 83.44 113 LEU A O 1
ATOM 875 N N . GLY A 1 114 ? -0.496 8.552 3.376 1.00 85.25 114 GLY A N 1
ATOM 876 C CA . GLY A 1 114 ? 0.604 8.151 2.523 1.00 85.25 114 GLY A CA 1
ATOM 877 C C . GLY A 1 114 ? 0.876 9.134 1.400 1.00 85.25 114 GLY A C 1
ATOM 878 O O . GLY A 1 114 ? 0.462 10.295 1.433 1.00 85.25 114 GLY A O 1
ATOM 879 N N . LEU A 1 115 ? 1.640 8.663 0.423 1.00 85.19 115 LEU A N 1
ATOM 880 C CA . LEU A 1 115 ? 2.119 9.465 -0.691 1.00 85.19 115 LEU A CA 1
ATOM 881 C C . LEU A 1 115 ? 1.421 9.071 -1.985 1.00 85.19 115 LEU A C 1
ATOM 883 O O . LEU A 1 115 ? 1.339 7.889 -2.329 1.00 85.19 115 LEU A O 1
ATOM 887 N N . GLN A 1 116 ? 0.984 10.091 -2.715 1.00 87.19 116 GLN A N 1
ATOM 888 C CA . GLN A 1 116 ? 0.698 10.009 -4.133 1.00 87.19 116 GLN A CA 1
ATOM 889 C C . GLN A 1 116 ? 1.883 10.600 -4.891 1.00 87.19 116 GLN A C 1
ATOM 891 O O . GLN A 1 116 ? 2.266 11.754 -4.677 1.00 87.19 116 GLN A O 1
ATOM 896 N N . ILE A 1 117 ? 2.480 9.794 -5.762 1.00 87.31 117 ILE A N 1
ATOM 897 C CA . ILE A 1 117 ? 3.682 10.173 -6.502 1.00 87.31 117 ILE A CA 1
ATOM 898 C C . ILE A 1 117 ? 3.374 10.115 -7.990 1.00 87.31 117 ILE A C 1
ATOM 900 O O . ILE A 1 117 ? 3.030 9.052 -8.504 1.00 87.31 117 ILE A O 1
ATOM 904 N N . VAL A 1 118 ? 3.552 11.241 -8.681 1.00 88.00 118 VAL A N 1
ATOM 905 C CA . VAL A 1 118 ? 3.516 11.292 -10.147 1.00 88.00 118 VAL A CA 1
ATOM 906 C C . VAL A 1 118 ? 4.940 11.453 -10.657 1.00 88.00 118 VAL A C 1
ATOM 908 O O . VAL A 1 118 ? 5.531 12.529 -10.548 1.00 88.00 118 VAL A O 1
ATOM 911 N N . ALA A 1 119 ? 5.504 10.384 -11.215 1.00 87.56 119 ALA A N 1
ATOM 912 C CA . ALA A 1 119 ? 6.882 10.363 -11.688 1.00 87.56 119 ALA A CA 1
ATOM 913 C C . ALA A 1 119 ? 6.987 10.612 -13.202 1.00 87.56 119 ALA A C 1
ATOM 915 O O . ALA A 1 119 ? 6.224 10.082 -14.017 1.00 87.56 119 ALA A O 1
ATOM 916 N N . LYS A 1 120 ? 7.977 11.420 -13.583 1.00 87.31 120 LYS A N 1
ATOM 917 C CA . LYS A 1 120 ? 8.314 11.800 -14.956 1.00 87.31 120 LYS A CA 1
ATOM 918 C C . LYS A 1 120 ? 9.818 11.717 -15.161 1.00 87.31 120 LYS A C 1
ATOM 920 O O . LYS A 1 120 ? 10.616 12.004 -14.278 1.00 87.31 120 LYS A O 1
ATOM 925 N N . VAL A 1 121 ? 10.225 11.363 -16.366 1.00 83.38 121 VAL A N 1
ATOM 926 C CA . VAL A 1 121 ? 11.640 11.347 -16.736 1.00 83.38 121 VAL A CA 1
ATOM 927 C C . VAL A 1 121 ? 12.180 12.778 -16.850 1.00 83.38 121 VAL A C 1
ATOM 929 O O . VAL A 1 121 ? 11.532 13.637 -17.443 1.00 83.38 121 VAL A O 1
ATOM 932 N N . GLN A 1 122 ? 13.375 13.029 -16.297 1.00 72.44 122 GLN A N 1
ATOM 933 C CA . GLN A 1 122 ? 14.007 14.354 -16.311 1.00 72.44 122 GLN A CA 1
ATOM 934 C C . GLN A 1 122 ? 14.576 14.747 -17.689 1.00 72.44 122 GLN A C 1
ATOM 936 O O . GLN A 1 122 ? 14.535 15.920 -18.042 1.00 72.44 122 GLN A O 1
ATOM 941 N N . ASN A 1 123 ? 15.097 13.792 -18.472 1.00 65.50 123 ASN A N 1
ATOM 942 C CA . ASN A 1 123 ? 15.793 14.060 -19.739 1.00 65.50 123 ASN A CA 1
ATOM 943 C C . ASN A 1 123 ? 15.385 13.088 -20.853 1.00 65.50 123 ASN A C 1
ATOM 945 O O . ASN A 1 123 ? 15.356 11.886 -20.627 1.00 65.50 123 ASN A O 1
ATOM 949 N N . ASN A 1 124 ? 15.248 13.578 -22.089 1.00 58.06 124 ASN A N 1
ATOM 950 C CA . ASN A 1 124 ? 14.993 12.761 -23.292 1.00 58.06 124 ASN A CA 1
ATOM 951 C C . ASN A 1 124 ? 16.253 12.061 -23.857 1.00 58.06 124 ASN A C 1
ATOM 953 O O . ASN A 1 124 ? 16.277 11.655 -25.018 1.00 58.06 124 ASN A O 1
ATOM 957 N N . GLY A 1 125 ? 17.333 11.972 -23.075 1.00 61.78 125 GLY A N 1
ATOM 958 C CA . GLY A 1 125 ? 18.537 11.233 -23.467 1.00 61.78 125 GLY A CA 1
ATOM 959 C C . GLY A 1 125 ? 18.317 9.716 -23.437 1.00 61.78 125 GLY A C 1
ATOM 960 O O . GLY A 1 125 ? 17.224 9.247 -23.135 1.00 61.78 125 GLY A O 1
ATOM 961 N N . ARG A 1 126 ? 19.372 8.928 -23.694 1.00 62.97 126 ARG A N 1
ATOM 962 C CA . ARG A 1 126 ? 19.332 7.476 -23.448 1.00 62.97 126 ARG A CA 1
ATOM 963 C C . ARG A 1 126 ? 19.051 7.211 -21.971 1.00 62.97 126 ARG A C 1
ATOM 965 O O . ARG A 1 126 ? 19.922 7.443 -21.130 1.00 62.97 126 ARG A O 1
ATOM 972 N N . LEU A 1 127 ? 17.827 6.776 -21.691 1.00 70.06 127 LEU A N 1
ATOM 973 C CA . LEU A 1 127 ? 17.354 6.420 -20.361 1.00 70.06 127 LEU A CA 1
ATOM 974 C C . LEU A 1 127 ? 18.051 5.148 -19.911 1.00 70.06 127 LEU A C 1
ATOM 976 O O . LEU A 1 127 ? 18.373 4.302 -20.732 1.00 70.06 127 LEU A O 1
ATOM 980 N N . GLY A 1 128 ? 18.339 5.043 -18.624 1.00 74.69 128 GLY A N 1
ATOM 981 C CA . GLY A 1 128 ? 18.788 3.807 -18.003 1.00 74.69 128 GLY A CA 1
ATOM 982 C C . GLY A 1 128 ? 18.103 3.639 -16.656 1.00 74.69 128 GLY A C 1
ATOM 983 O O . GLY A 1 128 ? 17.508 4.579 -16.133 1.00 74.69 128 GLY A O 1
ATOM 984 N N . LEU A 1 129 ? 18.225 2.454 -16.058 1.00 78.00 129 LEU A N 1
ATOM 985 C CA . LEU A 1 129 ? 17.599 2.146 -14.763 1.00 78.00 129 LEU A CA 1
ATOM 986 C C . LEU A 1 129 ? 17.987 3.130 -13.648 1.00 78.00 129 LEU A C 1
ATOM 988 O O . LEU A 1 129 ? 17.164 3.471 -12.810 1.00 78.00 129 LEU A O 1
ATOM 992 N N . GLN A 1 130 ? 19.221 3.637 -13.693 1.00 81.94 130 GLN A N 1
ATOM 993 C CA . GLN A 1 130 ? 19.788 4.575 -12.717 1.00 81.94 130 GLN A CA 1
ATOM 994 C C . GLN A 1 130 ? 19.493 6.052 -13.042 1.00 81.94 130 GLN A C 1
ATOM 996 O O . GLN A 1 130 ? 20.005 6.952 -12.379 1.00 81.94 130 GLN A O 1
ATOM 1001 N N . SER A 1 131 ? 18.727 6.336 -14.101 1.00 82.25 131 SER A N 1
ATOM 1002 C CA . SER A 1 131 ? 18.341 7.706 -14.441 1.00 82.25 131 SER A CA 1
ATOM 1003 C C . SER A 1 131 ? 17.381 8.258 -13.392 1.00 82.25 131 SER A C 1
ATOM 1005 O O . SER A 1 131 ? 16.385 7.616 -13.061 1.00 82.25 131 SER A O 1
ATOM 1007 N N . LEU A 1 132 ? 17.679 9.460 -12.898 1.00 85.56 132 LEU A N 1
ATOM 1008 C CA . LEU A 1 132 ? 16.835 10.153 -11.931 1.00 85.56 132 LEU A CA 1
ATOM 1009 C C . LEU A 1 132 ? 15.540 10.649 -12.583 1.00 85.56 132 LEU A C 1
ATOM 1011 O O . LEU A 1 132 ? 15.525 11.112 -13.730 1.00 85.56 132 LEU A O 1
ATOM 1015 N N . LEU A 1 133 ? 14.460 10.557 -11.818 1.00 86.12 133 LEU A N 1
ATOM 1016 C CA . LEU A 1 133 ? 13.129 11.010 -12.184 1.00 86.12 133 LEU A CA 1
ATOM 1017 C C . LEU A 1 133 ? 12.828 12.361 -11.534 1.00 86.12 133 LEU A C 1
ATOM 1019 O O . LEU A 1 133 ? 13.182 12.613 -10.382 1.00 86.12 133 LEU A O 1
ATOM 1023 N N . ASN A 1 134 ? 12.111 13.204 -12.270 1.00 87.19 134 ASN A N 1
ATOM 1024 C CA . ASN A 1 134 ? 11.351 14.294 -11.684 1.00 87.19 134 ASN A CA 1
ATOM 1025 C C . ASN A 1 134 ? 10.061 13.713 -11.110 1.00 87.19 134 ASN A C 1
ATOM 1027 O O . ASN A 1 134 ? 9.426 12.862 -11.729 1.00 87.19 134 ASN A O 1
ATOM 1031 N N . TYR A 1 135 ? 9.640 14.193 -9.954 1.00 86.88 135 TYR A N 1
ATOM 1032 C CA . TYR A 1 135 ? 8.423 13.718 -9.319 1.00 86.88 135 TYR A CA 1
ATOM 1033 C C . TYR A 1 135 ? 7.631 14.887 -8.755 1.00 86.88 135 TYR A C 1
ATOM 1035 O O . TYR A 1 135 ? 8.199 15.896 -8.337 1.00 86.88 135 TYR A O 1
ATOM 1043 N N . ASP A 1 136 ? 6.316 14.723 -8.752 1.00 85.62 136 ASP A N 1
ATOM 1044 C CA . ASP A 1 136 ? 5.391 15.556 -7.998 1.00 85.62 136 ASP A CA 1
ATOM 1045 C C . ASP A 1 136 ? 4.871 14.719 -6.825 1.00 85.62 136 ASP A C 1
ATOM 1047 O O . ASP A 1 136 ? 4.325 13.630 -7.037 1.00 85.62 136 ASP A O 1
ATOM 1051 N N . LEU A 1 137 ? 5.124 15.185 -5.598 1.00 84.88 137 LEU A N 1
ATOM 1052 C CA . LEU A 1 137 ? 4.686 14.523 -4.370 1.00 84.88 137 LEU A CA 1
ATOM 1053 C C . LEU A 1 137 ? 3.459 15.232 -3.836 1.00 84.88 137 LEU A C 1
ATOM 1055 O O . LEU A 1 137 ? 3.491 16.430 -3.557 1.00 84.88 137 LEU A O 1
ATOM 1059 N N . LYS A 1 138 ? 2.409 14.455 -3.606 1.00 86.81 138 LYS A N 1
ATOM 1060 C CA . LYS A 1 138 ? 1.215 14.909 -2.908 1.00 86.81 138 LYS A CA 1
ATOM 1061 C C . LYS A 1 138 ? 0.953 13.988 -1.735 1.00 86.81 138 LYS A C 1
ATOM 1063 O O . LYS A 1 138 ? 1.170 12.779 -1.812 1.00 86.81 138 LYS A O 1
ATOM 1068 N N . LEU A 1 139 ? 0.502 14.573 -0.635 1.00 87.69 139 LEU A N 1
ATOM 1069 C CA . LEU A 1 139 ? -0.023 13.789 0.469 1.00 87.69 139 LEU A CA 1
ATOM 1070 C C . LEU A 1 139 ? -1.386 13.245 0.055 1.00 87.69 139 LEU A C 1
ATOM 1072 O O . LEU A 1 139 ? -2.185 13.952 -0.557 1.00 87.69 139 LEU A O 1
ATOM 1076 N N . ALA A 1 140 ? -1.641 11.989 0.386 1.00 85.81 140 ALA A N 1
ATOM 1077 C CA . ALA A 1 140 ? -2.909 11.339 0.125 1.00 85.81 140 ALA A CA 1
ATOM 1078 C C . ALA A 1 140 ? -3.356 10.542 1.345 1.00 85.81 140 ALA A C 1
ATOM 1080 O O . ALA A 1 140 ? -2.547 10.081 2.151 1.00 85.81 140 ALA A O 1
ATOM 1081 N N . VAL A 1 141 ? -4.665 10.398 1.485 1.00 81.12 141 VAL A N 1
ATOM 1082 C CA . VAL A 1 141 ? -5.296 9.618 2.541 1.00 81.12 141 VAL A CA 1
ATOM 1083 C C . VAL A 1 141 ? -6.230 8.615 1.883 1.00 81.12 141 VAL A C 1
ATOM 1085 O O . VAL A 1 141 ? -7.291 8.973 1.362 1.00 81.12 141 VAL A O 1
ATOM 1088 N N . GLY A 1 142 ? -5.811 7.348 1.858 1.00 76.31 142 GLY A N 1
ATOM 1089 C CA . GLY A 1 142 ? -6.386 6.394 0.910 1.00 76.31 142 GLY A CA 1
ATOM 1090 C C . GLY A 1 142 ? -6.273 6.941 -0.523 1.00 76.31 142 GLY A C 1
ATOM 1091 O O . GLY A 1 142 ? -5.229 7.444 -0.919 1.00 76.31 142 GLY A O 1
ATOM 1092 N N . GLU A 1 143 ? -7.379 6.932 -1.260 1.00 73.62 143 GLU A N 1
ATOM 1093 C CA . GLU A 1 143 ? -7.450 7.386 -2.662 1.00 73.62 143 GLU A CA 1
ATOM 1094 C C . GLU A 1 143 ? -7.532 8.915 -2.847 1.00 73.62 143 GLU A C 1
ATOM 1096 O O . GLU A 1 143 ? -7.604 9.403 -3.972 1.00 73.62 143 GLU A O 1
ATOM 1101 N N . HIS A 1 144 ? -7.598 9.699 -1.766 1.00 80.56 144 HIS A N 1
ATOM 1102 C CA . HIS A 1 144 ? -7.857 11.138 -1.864 1.00 80.56 144 HIS A CA 1
ATOM 1103 C C . HIS A 1 144 ? -6.596 11.948 -1.582 1.00 80.56 144 HIS A C 1
ATOM 1105 O O . HIS A 1 144 ? -6.047 11.882 -0.483 1.00 80.56 144 HIS A O 1
ATOM 1111 N N . SER A 1 145 ? -6.173 12.769 -2.544 1.00 84.12 145 SER A N 1
ATOM 1112 C CA . SER A 1 145 ? -5.101 13.745 -2.338 1.00 84.12 145 SER A CA 1
ATOM 1113 C C . SER A 1 145 ? -5.551 14.857 -1.389 1.00 84.12 145 SER A C 1
ATOM 1115 O O . SER A 1 145 ? -6.622 15.429 -1.591 1.00 84.12 145 SER A O 1
ATOM 1117 N N . ILE A 1 146 ? -4.715 15.200 -0.412 1.00 86.31 146 ILE A N 1
ATOM 1118 C CA . ILE A 1 146 ? -4.928 16.304 0.528 1.00 86.31 146 ILE A CA 1
ATOM 1119 C C . ILE A 1 146 ? -3.872 17.394 0.326 1.00 86.31 146 ILE A C 1
ATOM 1121 O O . ILE A 1 146 ? -2.693 17.123 0.084 1.00 86.31 146 ILE A O 1
ATOM 1125 N N . SER A 1 147 ? -4.296 18.649 0.423 1.00 85.44 147 SER A N 1
ATOM 1126 C CA . SER A 1 147 ? -3.405 19.809 0.354 1.00 85.44 147 SER A CA 1
ATOM 1127 C C . SER A 1 147 ? -2.672 20.051 1.679 1.00 85.44 147 SER A C 1
ATOM 1129 O O . SER A 1 147 ? -3.069 19.560 2.736 1.00 85.44 147 SER A O 1
ATOM 1131 N N . GLN A 1 148 ? -1.612 20.866 1.641 1.00 84.12 148 GLN A N 1
ATOM 1132 C CA . GLN A 1 148 ? -0.884 21.265 2.851 1.00 84.12 148 GLN A CA 1
ATOM 1133 C C . GLN A 1 148 ? -1.791 21.977 3.867 1.00 84.12 148 GLN A C 1
ATOM 1135 O O . GLN A 1 148 ? -1.725 21.684 5.057 1.00 84.12 148 GLN A O 1
ATOM 1140 N N . VAL A 1 149 ? -2.663 22.877 3.402 1.00 85.25 149 VAL A N 1
ATOM 1141 C CA . VAL A 1 149 ? -3.572 23.635 4.277 1.00 85.25 149 VAL A CA 1
ATOM 1142 C C . VAL A 1 149 ? -4.564 22.701 4.966 1.00 85.25 149 VAL A C 1
ATOM 1144 O O . VAL A 1 149 ? -4.790 22.816 6.168 1.00 85.25 149 VAL A O 1
ATOM 1147 N N . GLU A 1 150 ? -5.131 21.747 4.227 1.00 84.81 150 GLU A N 1
ATOM 1148 C CA . GLU A 1 150 ? -6.020 20.736 4.805 1.00 84.81 150 GLU A CA 1
ATOM 1149 C C . GLU A 1 150 ? -5.268 19.870 5.815 1.00 84.81 150 GLU A C 1
ATOM 1151 O O . GLU A 1 150 ? -5.765 19.653 6.915 1.00 84.81 150 GLU A O 1
ATOM 1156 N N . PHE A 1 151 ? -4.045 19.438 5.500 1.00 86.06 151 PHE A N 1
ATOM 1157 C CA . PHE A 1 151 ? -3.225 18.663 6.428 1.00 86.06 151 PHE A CA 1
ATOM 1158 C C . PHE A 1 151 ? -2.950 19.418 7.739 1.00 86.06 151 PHE A C 1
ATOM 1160 O O . PHE A 1 151 ? -3.106 18.856 8.823 1.00 86.06 151 PHE A O 1
ATOM 1167 N N . GLU A 1 152 ? -2.623 20.709 7.669 1.00 84.06 152 GLU A N 1
ATOM 1168 C CA . GLU A 1 152 ? -2.435 21.557 8.852 1.00 84.06 152 GLU A CA 1
ATOM 1169 C C . GLU A 1 152 ? -3.729 21.710 9.670 1.00 84.06 152 GLU A C 1
ATOM 1171 O O . GLU A 1 152 ? -3.693 21.648 10.903 1.00 84.06 152 GLU A O 1
ATOM 1176 N N . GLN A 1 153 ? -4.887 21.825 9.009 1.00 83.50 153 GLN A N 1
ATOM 1177 C CA . GLN A 1 153 ? -6.191 21.835 9.681 1.00 83.50 153 GLN A CA 1
ATOM 1178 C C . GLN A 1 153 ? -6.489 20.512 10.400 1.00 83.50 153 GLN A C 1
ATOM 1180 O O . GLN A 1 153 ? -7.055 20.534 11.494 1.00 83.50 153 GLN A O 1
ATOM 1185 N N . LEU A 1 154 ? -6.088 19.368 9.833 1.00 81.06 154 LEU A N 1
ATOM 1186 C CA . LEU A 1 154 ? -6.224 18.063 10.492 1.00 81.06 154 LEU A CA 1
ATOM 1187 C C . LEU A 1 154 ? -5.359 17.998 11.756 1.00 81.06 154 LEU A C 1
ATOM 1189 O O . LEU A 1 154 ? -5.831 17.567 12.808 1.00 81.06 154 LEU A O 1
ATOM 1193 N N . LEU A 1 155 ? -4.118 18.487 11.685 1.00 81.69 155 LEU A N 1
ATOM 1194 C CA . LEU A 1 155 ? -3.212 18.519 12.836 1.00 81.69 155 LEU A CA 1
ATOM 1195 C C . LEU A 1 155 ? -3.691 19.468 13.943 1.00 81.69 155 LEU A C 1
ATOM 1197 O O . LEU A 1 155 ? -3.511 19.174 15.129 1.00 81.69 155 LEU A O 1
ATOM 1201 N N . ALA A 1 156 ? -4.352 20.573 13.587 1.00 82.75 156 ALA A N 1
ATOM 1202 C CA . ALA A 1 156 ? -4.903 21.525 14.551 1.00 82.75 156 ALA A CA 1
ATOM 1203 C C . ALA A 1 156 ? -5.978 20.909 15.468 1.00 82.75 156 ALA A C 1
ATOM 1205 O O . ALA A 1 156 ? -6.147 21.364 16.600 1.00 82.75 156 ALA A O 1
ATOM 1206 N N . GLN A 1 157 ? -6.660 19.844 15.027 1.00 76.88 157 GLN A N 1
ATOM 1207 C CA . GLN A 1 157 ? -7.676 19.142 15.823 1.00 76.88 157 GLN A CA 1
ATOM 1208 C C . GLN A 1 157 ? -7.083 18.331 16.989 1.00 76.88 157 GLN A C 1
ATOM 1210 O O . GLN A 1 157 ? -7.838 17.881 17.849 1.00 76.88 157 GLN A O 1
ATOM 1215 N N . ARG A 1 158 ? -5.749 18.151 17.043 1.00 73.88 158 ARG A N 1
ATOM 1216 C CA . ARG A 1 158 ? -5.010 17.437 18.111 1.00 73.88 158 ARG A CA 1
ATOM 1217 C C . ARG A 1 158 ? -5.563 16.044 18.445 1.00 73.88 158 ARG A C 1
ATOM 1219 O O . ARG A 1 158 ? -5.379 15.551 19.554 1.00 73.88 158 ARG A O 1
ATOM 1226 N N . SER A 1 159 ? -6.226 15.409 17.486 1.00 77.69 159 SER A N 1
ATOM 1227 C CA . SER A 1 159 ? -6.790 14.071 17.620 1.00 77.69 159 SER A CA 1
ATOM 1228 C C . SER A 1 159 ? -6.034 13.113 16.696 1.00 77.69 159 SER A C 1
ATOM 1230 O O . SER A 1 159 ? -5.852 13.439 15.524 1.00 77.69 159 SER A O 1
ATOM 1232 N N . PRO A 1 160 ? -5.618 11.923 17.171 1.00 75.06 160 PRO A N 1
ATOM 1233 C CA . PRO A 1 160 ? -5.011 10.892 16.322 1.00 75.06 160 PRO A CA 1
ATOM 1234 C C . PRO A 1 160 ? -6.019 10.262 15.347 1.00 75.06 160 PRO A C 1
ATOM 1236 O O . PRO A 1 160 ? -5.633 9.532 14.438 1.00 75.06 160 PRO A O 1
ATOM 1239 N N . LEU A 1 161 ? -7.314 10.524 15.540 1.00 77.06 161 LEU A N 1
ATOM 1240 C CA . LEU A 1 161 ? -8.396 10.041 14.694 1.00 77.06 161 LEU A CA 1
ATOM 1241 C C . LEU A 1 161 ? -9.124 11.228 14.093 1.00 77.06 161 LEU A C 1
ATOM 1243 O O . LEU A 1 161 ? -9.687 12.048 14.828 1.00 77.06 161 LEU A O 1
ATOM 1247 N N . VAL A 1 162 ? -9.141 11.290 12.767 1.00 77.44 162 VAL A N 1
ATOM 1248 C CA . VAL A 1 162 ? -9.814 12.360 12.037 1.00 77.44 162 VAL A CA 1
ATOM 1249 C C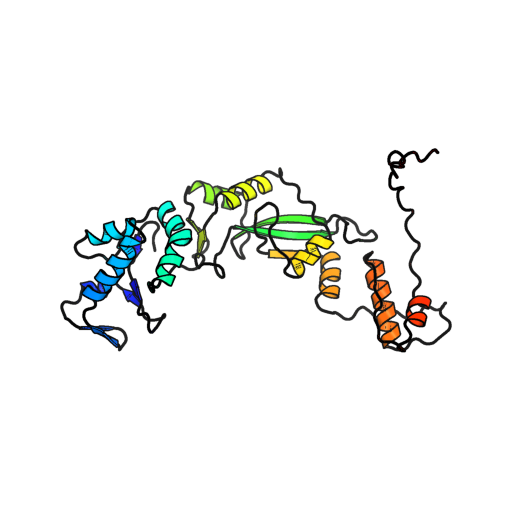 . VAL A 1 162 ? -10.790 11.775 11.032 1.00 77.44 162 VAL A C 1
ATOM 1251 O O . VAL A 1 162 ? -10.568 10.704 10.468 1.00 77.44 162 VAL A O 1
ATOM 1254 N N . LYS A 1 163 ? -11.909 12.473 10.841 1.00 74.19 163 LYS A N 1
ATOM 1255 C CA . LYS A 1 163 ? -12.949 12.081 9.899 1.00 74.19 163 LYS A CA 1
ATOM 1256 C C . LYS A 1 163 ? -12.832 12.918 8.629 1.00 74.19 163 LYS A C 1
ATOM 1258 O O . LYS A 1 163 ? -13.048 14.126 8.680 1.00 74.19 163 LYS A O 1
ATOM 1263 N N . LEU A 1 164 ? -12.543 12.277 7.501 1.00 72.62 164 LEU A N 1
ATOM 1264 C CA . LEU A 1 164 ? -12.488 12.898 6.175 1.00 72.62 164 LEU A CA 1
ATOM 1265 C C . LEU A 1 164 ? -13.543 12.255 5.271 1.00 72.62 164 LEU A C 1
ATOM 1267 O O . LEU A 1 164 ? -13.641 11.035 5.199 1.00 72.62 164 LEU A O 1
ATOM 1271 N N . ASN A 1 165 ? -14.367 13.075 4.612 1.00 69.50 165 ASN A N 1
ATOM 1272 C CA . ASN A 1 165 ? -15.390 12.642 3.643 1.00 69.50 165 ASN A CA 1
ATOM 1273 C C . ASN A 1 165 ? -16.324 11.512 4.125 1.00 69.50 165 ASN A C 1
ATOM 1275 O O . ASN A 1 165 ? -16.793 10.695 3.341 1.00 69.50 165 ASN A O 1
ATOM 1279 N N . GLY A 1 166 ? -16.625 11.468 5.427 1.00 69.69 166 GLY A N 1
ATOM 1280 C CA . GLY A 1 166 ? -17.497 10.439 6.006 1.00 69.69 166 GLY A CA 1
ATOM 1281 C C . GLY A 1 166 ? -16.765 9.226 6.587 1.00 69.69 166 GLY A C 1
ATOM 1282 O O . GLY A 1 166 ? -17.380 8.482 7.351 1.00 69.69 166 GLY A O 1
ATOM 1283 N N . GLU A 1 167 ? -15.470 9.076 6.322 1.00 73.00 167 GLU A N 1
ATOM 1284 C CA . GLU A 1 167 ? -14.639 7.945 6.739 1.00 73.00 167 GLU A CA 1
ATOM 1285 C C . GLU A 1 167 ? -13.636 8.342 7.820 1.00 73.00 167 GLU A C 1
ATOM 1287 O O . GLU A 1 167 ? -13.260 9.507 7.947 1.00 73.00 167 GLU A O 1
ATOM 1292 N N . TRP A 1 168 ? -13.218 7.366 8.623 1.00 76.19 168 TRP A N 1
ATOM 1293 C CA . TRP A 1 168 ? -12.265 7.583 9.706 1.00 76.19 168 TRP A CA 1
ATOM 1294 C C . TRP A 1 168 ? -10.859 7.188 9.297 1.00 76.19 168 TRP A C 1
ATOM 1296 O O . TRP A 1 168 ? -10.656 6.113 8.741 1.00 76.19 168 TRP A O 1
ATOM 1306 N N . ILE A 1 169 ? -9.900 8.037 9.651 1.00 77.38 169 ILE A N 1
ATOM 1307 C CA . ILE A 1 169 ? -8.481 7.831 9.395 1.00 77.38 169 ILE A CA 1
ATOM 1308 C C . ILE A 1 169 ? -7.703 7.936 10.696 1.00 77.38 169 ILE A C 1
ATOM 1310 O O . ILE A 1 169 ? -7.914 8.842 11.507 1.00 77.38 169 ILE A O 1
ATOM 1314 N N . ALA A 1 170 ? -6.797 6.983 10.864 1.00 78.94 170 ALA A N 1
ATOM 1315 C CA . ALA A 1 170 ? -5.854 6.910 11.960 1.00 78.94 170 ALA A CA 1
ATOM 1316 C C . ALA A 1 170 ? -4.526 7.538 11.529 1.00 78.94 170 ALA A C 1
ATOM 1318 O O . ALA A 1 170 ? -3.845 7.013 10.654 1.00 78.94 170 ALA A O 1
ATOM 1319 N N . LEU A 1 171 ? -4.160 8.657 12.153 1.00 79.25 171 LEU A N 1
ATOM 1320 C CA . LEU A 1 171 ? -2.902 9.351 11.899 1.00 79.25 171 LEU A CA 1
ATOM 1321 C C . LEU A 1 171 ? -1.822 8.814 12.833 1.00 79.25 171 LEU A C 1
ATOM 1323 O O . LEU A 1 171 ? -1.881 9.015 14.050 1.00 79.25 171 LEU A O 1
ATOM 1327 N N . GLN A 1 172 ? -0.807 8.151 12.278 1.00 79.69 172 GLN A N 1
ATOM 1328 C CA . GLN A 1 172 ? 0.314 7.690 13.090 1.00 79.69 172 GLN A CA 1
ATOM 1329 C C . GLN A 1 172 ? 1.306 8.834 13.348 1.00 79.69 172 GLN A C 1
ATOM 1331 O O . GLN A 1 172 ? 1.652 9.565 12.419 1.00 79.69 172 GLN A O 1
ATOM 1336 N N . PRO A 1 173 ? 1.874 8.966 14.563 1.00 80.75 173 PRO A N 1
ATOM 1337 C CA . PRO A 1 173 ? 2.884 9.990 14.837 1.00 80.75 173 PRO A CA 1
ATOM 1338 C C . PRO A 1 173 ? 4.107 9.913 13.911 1.00 80.75 173 PRO A C 1
ATOM 1340 O O . PRO A 1 173 ? 4.703 10.939 13.589 1.00 80.75 173 PRO A O 1
ATOM 1343 N N . ALA A 1 174 ? 4.487 8.704 13.483 1.00 81.94 174 ALA A N 1
ATOM 1344 C CA . ALA A 1 174 ? 5.577 8.497 12.533 1.00 81.94 174 ALA A CA 1
ATOM 1345 C C . ALA A 1 174 ? 5.221 9.014 11.128 1.00 81.94 174 ALA A C 1
ATOM 1347 O O . ALA A 1 174 ? 6.026 9.725 10.529 1.00 81.94 174 ALA A O 1
ATOM 1348 N N . GLU A 1 175 ? 4.010 8.716 10.648 1.00 83.31 175 GLU A N 1
ATOM 1349 C CA . GLU A 1 175 ? 3.497 9.183 9.355 1.00 83.31 175 GLU A CA 1
ATOM 1350 C C . GLU A 1 175 ? 3.356 10.709 9.334 1.00 83.31 175 GLU A C 1
ATOM 1352 O O . GLU A 1 175 ? 3.805 11.363 8.398 1.00 83.31 175 GLU A O 1
ATOM 1357 N N . VAL A 1 176 ? 2.809 11.301 10.400 1.00 84.69 176 VAL A N 1
ATOM 1358 C CA . VAL A 1 176 ? 2.650 12.758 10.518 1.00 84.69 176 VAL A CA 1
ATOM 1359 C C . VAL A 1 176 ? 3.998 13.472 10.437 1.00 84.69 176 VAL A C 1
ATOM 1361 O O . VAL A 1 176 ? 4.130 14.447 9.699 1.00 84.69 176 VAL A O 1
ATOM 1364 N N . ARG A 1 177 ? 5.014 12.980 11.159 1.00 85.12 177 ARG A N 1
ATOM 1365 C CA . ARG A 1 177 ? 6.367 13.558 11.116 1.00 85.12 177 ARG A CA 1
ATOM 1366 C C . ARG A 1 177 ? 6.978 13.448 9.723 1.00 85.12 177 ARG A C 1
ATOM 1368 O O . ARG A 1 177 ? 7.496 14.434 9.213 1.00 85.12 177 ARG A O 1
ATOM 1375 N N . ALA A 1 178 ? 6.873 12.279 9.095 1.00 85.81 178 ALA A N 1
ATOM 1376 C CA . ALA A 1 178 ? 7.375 12.071 7.742 1.00 85.81 178 ALA A CA 1
ATOM 1377 C C . ALA A 1 178 ? 6.674 12.986 6.719 1.00 85.81 178 ALA A C 1
ATOM 1379 O O . ALA A 1 178 ? 7.329 13.580 5.865 1.00 85.81 178 ALA A O 1
ATOM 1380 N N . ALA A 1 179 ? 5.357 13.170 6.841 1.00 85.62 179 ALA A N 1
ATOM 1381 C CA . ALA A 1 179 ? 4.593 14.076 5.990 1.00 85.62 179 ALA A CA 1
ATOM 1382 C C . ALA A 1 179 ? 5.037 15.538 6.161 1.00 85.62 179 ALA A C 1
ATOM 1384 O O . ALA A 1 179 ? 5.217 16.244 5.170 1.00 85.62 179 ALA A O 1
ATOM 1385 N N . GLN A 1 180 ? 5.289 15.981 7.397 1.00 85.31 180 GLN A N 1
ATOM 1386 C CA . GLN A 1 180 ? 5.834 17.315 7.673 1.00 85.31 180 GLN A CA 1
ATOM 1387 C C . GLN A 1 180 ? 7.235 17.511 7.074 1.00 85.31 180 GLN A C 1
ATOM 1389 O O . GLN A 1 180 ? 7.507 18.562 6.498 1.00 85.31 180 GLN A O 1
ATOM 1394 N N . GLU A 1 181 ? 8.117 16.510 7.164 1.00 85.31 181 GLU A N 1
ATOM 1395 C CA . GLU A 1 181 ? 9.469 16.563 6.582 1.00 85.31 181 GLU A CA 1
ATOM 1396 C C . GLU A 1 181 ? 9.445 16.689 5.048 1.00 85.31 181 GLU A C 1
ATOM 1398 O O . GLU A 1 181 ? 10.272 17.400 4.468 1.00 85.31 181 GLU A O 1
ATOM 1403 N N . ILE A 1 182 ? 8.486 16.027 4.393 1.00 83.50 182 ILE A N 1
ATOM 1404 C CA . ILE A 1 182 ? 8.288 16.098 2.940 1.00 83.50 182 ILE A CA 1
ATOM 1405 C C . ILE A 1 182 ? 7.719 17.459 2.532 1.00 83.50 182 ILE A C 1
ATOM 1407 O O . ILE A 1 182 ? 8.250 18.081 1.614 1.00 83.50 182 ILE A O 1
ATOM 1411 N N . LEU A 1 183 ? 6.692 17.951 3.234 1.00 82.00 183 LEU A N 1
ATOM 1412 C CA . LEU A 1 183 ? 6.102 19.271 2.976 1.00 82.00 183 LEU A CA 1
ATOM 1413 C C . LEU A 1 183 ? 7.105 20.412 3.189 1.00 82.00 183 LEU A C 1
ATOM 1415 O O . LEU A 1 183 ? 7.106 21.382 2.436 1.00 82.00 183 LEU A O 1
ATOM 1419 N N . ALA A 1 184 ? 7.995 20.283 4.175 1.00 82.69 184 ALA A N 1
ATOM 1420 C CA . ALA A 1 184 ? 9.064 21.247 4.423 1.00 82.69 184 ALA A CA 1
ATOM 1421 C C . ALA A 1 184 ? 10.162 21.241 3.338 1.00 82.69 184 ALA A C 1
ATOM 1423 O O . ALA A 1 184 ? 11.057 22.085 3.365 1.00 82.69 184 ALA A O 1
ATOM 1424 N N . GLY A 1 185 ? 10.137 20.288 2.398 1.00 78.44 185 GLY A N 1
ATOM 1425 C CA . GLY A 1 185 ? 11.152 20.144 1.353 1.00 78.44 185 GLY A CA 1
ATOM 1426 C C . GLY A 1 185 ? 12.517 19.667 1.866 1.00 78.44 185 GLY A C 1
ATOM 1427 O O . GLY A 1 185 ? 13.491 19.664 1.111 1.00 78.44 185 GLY A O 1
ATOM 1428 N N . THR A 1 186 ? 12.602 19.256 3.135 1.00 70.56 186 THR A N 1
ATOM 1429 C CA . THR A 1 186 ? 13.829 18.745 3.767 1.00 70.56 186 THR A CA 1
ATOM 1430 C C . THR A 1 186 ? 14.223 17.392 3.177 1.00 70.56 186 THR A C 1
ATOM 1432 O O . THR A 1 186 ? 15.406 17.091 3.008 1.00 70.56 186 THR A O 1
ATOM 1435 N N . THR A 1 187 ? 13.229 16.583 2.813 1.00 69.62 187 THR A N 1
ATOM 1436 C CA . THR A 1 187 ? 13.434 15.255 2.238 1.00 69.62 187 THR A CA 1
ATOM 1437 C C . THR A 1 187 ? 13.482 15.330 0.715 1.00 69.62 187 THR A C 1
ATOM 1439 O O . THR A 1 187 ? 12.457 15.465 0.052 1.00 69.62 187 THR A O 1
ATOM 1442 N N . ARG A 1 188 ? 14.681 15.187 0.136 1.00 71.12 188 ARG A N 1
ATOM 1443 C CA . ARG A 1 188 ? 14.844 14.953 -1.306 1.00 71.12 188 ARG A CA 1
ATOM 1444 C C . ARG A 1 188 ? 14.853 13.460 -1.586 1.00 71.12 188 ARG A C 1
ATOM 1446 O O . ARG A 1 188 ? 15.815 12.770 -1.255 1.00 71.12 188 ARG A O 1
ATOM 1453 N N . LEU A 1 189 ? 13.805 12.972 -2.236 1.00 76.62 189 LEU A N 1
ATOM 1454 C CA . LEU A 1 189 ? 13.783 11.618 -2.771 1.00 76.62 189 LEU A CA 1
ATOM 1455 C C . LEU A 1 189 ? 14.671 11.550 -4.013 1.00 76.62 189 LEU A C 1
ATOM 1457 O O . LEU A 1 189 ? 14.652 12.453 -4.850 1.00 76.62 189 LEU A O 1
ATOM 1461 N N . GLN A 1 190 ? 15.446 10.481 -4.134 1.00 80.38 190 GLN A N 1
ATOM 1462 C CA . GLN A 1 190 ? 16.152 10.136 -5.363 1.00 80.38 190 GLN A CA 1
ATOM 1463 C C . GLN A 1 190 ? 15.429 8.935 -5.954 1.00 80.38 190 GLN A C 1
ATOM 1465 O O . GLN A 1 190 ? 15.749 7.801 -5.624 1.00 80.38 190 GLN A O 1
ATOM 1470 N N . LEU A 1 191 ? 14.395 9.197 -6.754 1.00 84.31 191 LEU A N 1
ATOM 1471 C CA . LEU A 1 191 ? 13.656 8.141 -7.438 1.00 84.31 191 LEU A CA 1
ATOM 1472 C C . LEU A 1 191 ? 14.316 7.863 -8.780 1.00 84.31 191 LEU A C 1
ATOM 1474 O O . LEU A 1 191 ? 14.449 8.764 -9.611 1.00 84.31 191 LEU A O 1
ATOM 1478 N N . SER A 1 192 ? 14.739 6.620 -8.972 1.00 86.94 192 SER A N 1
ATOM 1479 C CA . SER A 1 192 ? 15.261 6.126 -10.239 1.00 86.94 192 SER A CA 1
ATOM 1480 C C . SER A 1 192 ? 14.173 5.426 -11.062 1.00 86.94 192 SER A C 1
ATOM 1482 O O . SER A 1 192 ? 13.090 5.107 -10.565 1.00 86.94 192 SER A O 1
ATOM 1484 N N . VAL A 1 193 ? 14.456 5.162 -12.340 1.00 84.50 193 VAL A N 1
ATOM 1485 C CA . VAL A 1 193 ? 13.583 4.338 -13.199 1.00 84.50 193 VAL A CA 1
ATOM 1486 C C . VAL A 1 193 ? 13.423 2.924 -12.624 1.00 84.50 193 VAL A C 1
ATOM 1488 O O . VAL A 1 193 ? 12.342 2.346 -12.712 1.00 84.50 193 VAL A O 1
ATOM 1491 N N . GLU A 1 194 ? 14.472 2.375 -12.007 1.00 84.44 194 GLU A N 1
ATOM 1492 C CA . GLU A 1 194 ? 14.410 1.083 -11.318 1.00 84.44 194 GLU A CA 1
ATOM 1493 C C . GLU A 1 194 ? 13.399 1.096 -10.168 1.00 84.44 194 GLU A C 1
ATOM 1495 O O . GLU A 1 194 ? 12.590 0.175 -10.050 1.00 84.44 194 GLU A O 1
ATOM 1500 N N . ASP A 1 195 ? 13.406 2.155 -9.356 1.00 85.62 195 ASP A N 1
ATOM 1501 C CA . ASP A 1 195 ? 12.456 2.306 -8.253 1.00 85.62 195 ASP A CA 1
ATOM 1502 C C . ASP A 1 195 ? 11.029 2.400 -8.789 1.00 85.62 195 ASP A C 1
ATOM 1504 O O . ASP A 1 195 ? 10.153 1.679 -8.325 1.00 85.62 195 ASP A O 1
ATOM 1508 N N . ALA A 1 196 ? 10.798 3.202 -9.832 1.00 86.25 196 ALA A N 1
ATOM 1509 C CA . ALA A 1 196 ? 9.492 3.297 -10.481 1.00 86.25 196 ALA A CA 1
ATOM 1510 C C . ALA A 1 196 ? 8.983 1.937 -10.994 1.00 86.25 196 ALA A C 1
ATOM 1512 O O . ALA A 1 196 ? 7.808 1.612 -10.821 1.00 86.25 196 ALA A O 1
ATOM 1513 N N . LEU A 1 197 ? 9.863 1.115 -11.575 1.00 84.12 197 LEU A N 1
ATOM 1514 C CA . LEU A 1 197 ? 9.514 -0.235 -12.022 1.00 84.12 197 LEU A CA 1
ATOM 1515 C C . LEU A 1 197 ? 9.160 -1.151 -10.847 1.00 84.12 197 LEU A C 1
ATOM 1517 O O . LEU A 1 197 ? 8.133 -1.832 -10.890 1.00 84.12 197 LEU A O 1
ATOM 1521 N N . ARG A 1 198 ? 9.959 -1.132 -9.775 1.00 83.56 198 ARG A N 1
ATOM 1522 C CA . ARG A 1 198 ? 9.682 -1.890 -8.543 1.00 83.56 198 ARG A CA 1
ATOM 1523 C C . ARG A 1 198 ? 8.339 -1.489 -7.930 1.00 83.56 198 ARG A C 1
ATOM 1525 O O . ARG A 1 198 ? 7.568 -2.358 -7.542 1.00 83.56 198 ARG A O 1
ATOM 1532 N N . LEU A 1 199 ? 8.034 -0.193 -7.901 1.00 84.75 199 LEU A N 1
ATOM 1533 C CA . LEU A 1 199 ? 6.763 0.329 -7.396 1.00 84.75 199 LEU A CA 1
ATOM 1534 C C . LEU A 1 199 ? 5.579 -0.097 -8.268 1.00 84.75 199 LEU A C 1
ATOM 1536 O O . LEU A 1 199 ? 4.560 -0.535 -7.744 1.00 84.75 199 LEU A O 1
ATOM 1540 N N . SER A 1 200 ? 5.729 -0.048 -9.594 1.00 82.81 200 SER A N 1
ATOM 1541 C CA . SER A 1 200 ? 4.673 -0.460 -10.530 1.00 82.81 200 SER A CA 1
ATOM 1542 C C . SER A 1 200 ? 4.374 -1.964 -10.516 1.00 82.81 200 SER A C 1
ATOM 1544 O O . SER A 1 200 ? 3.281 -2.377 -10.886 1.00 82.81 200 SER A O 1
ATOM 1546 N N . THR A 1 201 ? 5.330 -2.789 -10.078 1.00 79.31 201 THR A N 1
ATOM 1547 C CA . THR A 1 201 ? 5.217 -4.259 -10.052 1.00 79.31 201 THR A CA 1
ATOM 1548 C C . THR A 1 201 ? 4.813 -4.814 -8.683 1.00 79.31 201 THR A C 1
ATOM 1550 O O . THR A 1 201 ? 4.820 -6.028 -8.488 1.00 79.31 201 THR A O 1
ATOM 1553 N N . GLY A 1 202 ? 4.433 -3.948 -7.735 1.00 70.69 202 GLY A N 1
ATOM 1554 C CA . GLY A 1 202 ? 3.980 -4.354 -6.400 1.00 70.69 202 GLY A CA 1
ATOM 1555 C C . GLY A 1 202 ? 5.108 -4.636 -5.400 1.00 70.69 202 GLY A C 1
ATOM 1556 O O . GLY A 1 202 ? 4.894 -5.355 -4.426 1.00 70.69 202 GLY A O 1
ATOM 1557 N N . GLY A 1 203 ? 6.314 -4.100 -5.626 1.00 67.75 203 GLY A N 1
ATOM 1558 C CA . GLY A 1 203 ? 7.407 -4.128 -4.648 1.00 67.75 203 GLY A CA 1
ATOM 1559 C C . GLY A 1 203 ? 7.087 -3.329 -3.372 1.00 67.75 203 GLY A C 1
ATOM 1560 O O . GLY A 1 203 ? 6.122 -2.572 -3.356 1.00 67.75 203 GLY A O 1
ATOM 1561 N N . PRO A 1 204 ? 7.878 -3.464 -2.288 1.00 57.88 204 PRO A N 1
ATOM 1562 C CA . PRO A 1 204 ? 7.588 -2.817 -1.007 1.00 57.88 204 PRO A CA 1
ATOM 1563 C C . PRO A 1 204 ? 7.499 -1.289 -1.149 1.00 57.88 204 PRO A C 1
ATOM 1565 O O . PRO A 1 204 ? 8.456 -0.618 -1.532 1.00 57.88 204 PRO A O 1
ATOM 1568 N N . THR A 1 205 ? 6.320 -0.759 -0.831 1.00 67.31 205 THR A N 1
ATOM 1569 C CA . THR A 1 205 ? 5.837 0.575 -1.200 1.00 67.31 205 THR A CA 1
ATOM 1570 C C . THR A 1 205 ? 5.953 1.585 -0.058 1.00 67.31 205 THR A C 1
ATOM 1572 O O . THR A 1 205 ? 5.004 2.304 0.228 1.00 67.31 205 THR A O 1
ATOM 1575 N N . ALA A 1 206 ? 7.095 1.661 0.629 1.00 71.12 206 ALA A N 1
ATOM 1576 C CA . ALA A 1 206 ? 7.313 2.705 1.634 1.00 71.12 206 ALA A CA 1
ATOM 1577 C C . ALA A 1 206 ? 8.511 3.581 1.266 1.00 71.12 206 ALA A C 1
ATOM 1579 O O . ALA A 1 206 ? 9.648 3.112 1.237 1.00 71.12 206 ALA A O 1
ATOM 1580 N N . ILE A 1 207 ? 8.265 4.868 1.022 1.00 73.00 207 ILE A N 1
ATOM 1581 C CA . ILE A 1 207 ? 9.309 5.867 0.784 1.00 73.00 207 ILE A CA 1
ATOM 1582 C C . ILE A 1 207 ? 9.295 6.871 1.930 1.00 73.00 207 ILE A C 1
ATOM 1584 O O . ILE A 1 207 ? 8.240 7.34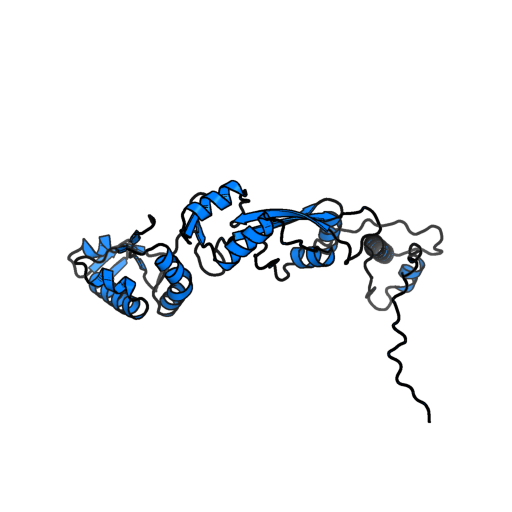7 2.337 1.00 73.00 207 ILE A O 1
ATOM 1588 N N . ALA A 1 208 ? 10.479 7.199 2.456 1.00 69.56 208 ALA A N 1
ATOM 1589 C CA . ALA A 1 208 ? 10.633 8.164 3.547 1.00 69.56 208 ALA A CA 1
ATOM 1590 C C . ALA A 1 208 ? 9.719 7.871 4.756 1.00 69.56 208 ALA A C 1
ATOM 1592 O O . ALA A 1 208 ? 9.247 8.789 5.416 1.00 69.56 208 ALA A O 1
ATOM 1593 N N . LYS A 1 209 ? 9.506 6.580 5.064 1.00 77.81 209 LYS A N 1
ATOM 1594 C CA . LYS A 1 209 ? 8.644 6.077 6.155 1.00 77.81 209 LYS A CA 1
ATOM 1595 C C . LYS A 1 209 ? 7.138 6.294 5.952 1.00 77.81 209 LYS A C 1
ATOM 1597 O O . LYS A 1 209 ? 6.382 6.038 6.883 1.00 77.81 209 LYS A O 1
ATOM 1602 N N . LEU A 1 210 ? 6.706 6.714 4.764 1.00 80.75 210 LEU A N 1
ATOM 1603 C CA . LEU A 1 210 ? 5.296 6.755 4.390 1.00 80.75 210 LEU A CA 1
ATOM 1604 C C . LEU A 1 210 ? 4.967 5.665 3.374 1.00 80.75 210 LEU A C 1
ATOM 1606 O O . LEU A 1 210 ? 5.755 5.451 2.446 1.00 80.75 210 LEU A O 1
ATOM 1610 N N . PRO A 1 211 ? 3.805 5.006 3.509 1.00 81.31 211 PRO A N 1
ATOM 1611 C CA . PRO A 1 211 ? 3.304 4.130 2.467 1.00 81.31 211 PRO A CA 1
ATOM 1612 C C . PRO A 1 211 ? 2.968 4.946 1.212 1.00 81.31 211 PRO A C 1
ATOM 1614 O O . PRO A 1 211 ? 2.499 6.082 1.283 1.00 81.31 211 PRO A O 1
ATOM 1617 N N . ILE A 1 212 ? 3.200 4.364 0.044 1.00 82.38 212 ILE A N 1
ATOM 1618 C CA . ILE A 1 212 ? 2.761 4.902 -1.240 1.00 82.38 212 ILE A CA 1
ATOM 1619 C C . ILE A 1 212 ? 1.386 4.315 -1.491 1.00 82.38 212 ILE A C 1
ATOM 1621 O O . ILE A 1 212 ? 1.250 3.104 -1.664 1.00 82.38 212 ILE A O 1
ATOM 1625 N N . VAL A 1 213 ? 0.378 5.177 -1.484 1.00 80.88 213 VAL A N 1
ATOM 1626 C CA . VAL A 1 213 ? -1.006 4.752 -1.712 1.00 80.88 213 VAL A CA 1
ATOM 1627 C C . VAL A 1 213 ? -1.310 4.734 -3.202 1.00 80.88 213 VAL A C 1
ATOM 1629 O O . VAL A 1 213 ? -2.013 3.854 -3.681 1.00 80.88 213 VAL A O 1
ATOM 1632 N N . GLN A 1 214 ? -0.707 5.659 -3.951 1.00 82.31 214 GLN A N 1
ATOM 1633 C CA . GLN A 1 214 ? -0.910 5.767 -5.385 1.00 82.31 214 GLN A CA 1
ATOM 1634 C C . GLN A 1 214 ? 0.395 6.146 -6.083 1.00 82.31 214 GLN A C 1
ATOM 1636 O O . GLN A 1 214 ? 1.065 7.120 -5.730 1.00 82.31 214 GLN A O 1
ATOM 1641 N N . PHE A 1 215 ? 0.758 5.361 -7.093 1.00 85.94 215 PHE A N 1
ATOM 1642 C CA . PHE A 1 215 ? 1.928 5.604 -7.921 1.00 85.94 215 PHE A CA 1
ATOM 1643 C C . PHE A 1 215 ? 1.499 5.740 -9.374 1.00 85.94 215 PHE A C 1
ATOM 1645 O O . PHE A 1 215 ? 0.975 4.803 -9.972 1.00 85.94 215 PHE A O 1
ATOM 1652 N N . GLU A 1 216 ? 1.745 6.913 -9.940 1.00 87.44 216 GLU A N 1
ATOM 1653 C CA . GLU A 1 216 ? 1.457 7.207 -11.332 1.00 87.44 216 GLU A CA 1
ATOM 1654 C C . GLU A 1 216 ? 2.740 7.556 -12.069 1.00 87.44 216 GLU A C 1
ATOM 1656 O O . GLU A 1 216 ? 3.654 8.203 -11.551 1.00 87.44 216 GLU A O 1
ATOM 1661 N N . THR A 1 217 ? 2.791 7.149 -13.329 1.00 87.75 217 THR A N 1
ATOM 1662 C CA . THR A 1 217 ? 3.872 7.514 -14.236 1.00 87.75 217 THR A CA 1
ATOM 1663 C C . THR A 1 217 ? 3.290 8.201 -15.448 1.00 87.75 217 THR A C 1
ATOM 1665 O O . THR A 1 217 ? 2.178 7.891 -15.870 1.00 87.75 217 THR A O 1
ATOM 1668 N N . ALA A 1 218 ? 4.030 9.160 -15.996 1.00 85.62 218 ALA A N 1
ATOM 1669 C CA . ALA A 1 218 ? 3.564 9.935 -17.134 1.00 85.62 218 ALA A CA 1
ATOM 1670 C C . ALA A 1 218 ? 4.606 10.008 -18.254 1.00 85.62 218 ALA A C 1
ATOM 1672 O O . ALA A 1 218 ? 5.822 10.001 -18.024 1.00 85.62 218 ALA A O 1
ATOM 1673 N N . GLY A 1 219 ? 4.094 10.124 -19.481 1.00 85.00 219 GLY A N 1
ATOM 1674 C CA . GLY A 1 219 ? 4.885 10.251 -20.701 1.00 85.00 219 GLY A CA 1
ATOM 1675 C C . GLY A 1 219 ? 5.736 9.012 -20.969 1.00 85.00 219 GLY A C 1
ATOM 1676 O O . GLY A 1 219 ? 5.284 7.882 -20.818 1.00 85.00 219 GLY A O 1
ATOM 1677 N N . ILE A 1 220 ? 7.000 9.241 -21.318 1.00 80.62 220 ILE A N 1
ATOM 1678 C CA . ILE A 1 220 ? 7.962 8.207 -21.715 1.00 80.62 220 ILE A CA 1
ATOM 1679 C C . ILE A 1 220 ? 8.093 7.108 -20.629 1.00 80.62 220 ILE A C 1
ATOM 1681 O O . ILE A 1 220 ? 8.087 5.922 -20.936 1.00 80.62 220 ILE A O 1
ATOM 1685 N N . LEU A 1 221 ? 8.111 7.458 -19.337 1.00 83.94 221 LEU A N 1
ATOM 1686 C CA . LEU A 1 221 ? 8.187 6.460 -18.254 1.00 83.94 221 LEU A CA 1
ATOM 1687 C C . LEU A 1 221 ? 6.996 5.487 -18.255 1.00 83.94 221 LEU A C 1
ATOM 1689 O O . LEU A 1 221 ? 7.166 4.293 -18.018 1.00 83.94 221 LEU A O 1
ATOM 1693 N N . GLN A 1 222 ? 5.802 6.009 -18.534 1.00 86.31 222 GLN A N 1
ATOM 1694 C CA . GLN A 1 222 ? 4.568 5.233 -18.576 1.00 86.31 222 GLN A CA 1
ATOM 1695 C C . GLN A 1 222 ? 4.584 4.241 -19.738 1.00 86.31 222 GLN A C 1
ATOM 1697 O O . GLN A 1 222 ? 4.208 3.085 -19.567 1.00 86.31 222 GLN A O 1
ATOM 1702 N N . GLU A 1 223 ? 5.077 4.665 -20.905 1.00 82.94 223 GLU A N 1
ATOM 1703 C CA . GLU A 1 223 ? 5.264 3.781 -22.058 1.00 82.94 223 GLU A CA 1
ATOM 1704 C C . GLU A 1 223 ? 6.216 2.626 -21.732 1.00 82.94 223 GLU A C 1
ATOM 1706 O O . GLU A 1 223 ? 5.916 1.479 -22.059 1.00 82.94 223 GLU A O 1
ATOM 1711 N N . LEU A 1 224 ? 7.342 2.891 -21.059 1.00 83.75 224 LEU A N 1
ATOM 1712 C CA . LEU A 1 224 ? 8.273 1.838 -20.638 1.00 83.75 224 LEU A CA 1
ATOM 1713 C C . LEU A 1 224 ? 7.594 0.819 -19.722 1.00 83.75 224 LEU A C 1
ATOM 1715 O O . LEU A 1 224 ? 7.672 -0.382 -19.975 1.00 83.75 224 LEU A O 1
ATOM 1719 N N . ILE A 1 225 ? 6.932 1.300 -18.667 1.00 84.94 225 ILE A N 1
ATOM 1720 C CA . ILE A 1 225 ? 6.282 0.441 -17.672 1.00 84.94 225 ILE A CA 1
ATOM 1721 C C . ILE A 1 225 ? 5.178 -0.384 -18.327 1.00 84.94 225 ILE A C 1
ATOM 1723 O O . ILE A 1 225 ? 5.139 -1.595 -18.127 1.00 84.94 225 ILE A O 1
ATOM 1727 N N . ASN A 1 226 ? 4.334 0.229 -19.159 1.00 84.69 226 ASN A N 1
ATOM 1728 C CA . ASN A 1 226 ? 3.264 -0.470 -19.869 1.00 84.69 226 ASN A CA 1
ATOM 1729 C C . ASN A 1 226 ? 3.808 -1.564 -20.793 1.00 84.69 226 ASN A C 1
ATOM 1731 O O . ASN A 1 226 ? 3.284 -2.676 -20.797 1.00 84.69 226 ASN A O 1
ATOM 1735 N N . ASN A 1 227 ? 4.880 -1.286 -21.539 1.00 82.12 227 ASN A N 1
ATOM 1736 C CA . ASN A 1 227 ? 5.496 -2.278 -22.419 1.00 82.12 227 ASN A CA 1
ATOM 1737 C C . ASN A 1 227 ? 6.120 -3.449 -21.638 1.00 82.12 227 ASN A C 1
ATOM 1739 O O . ASN A 1 227 ? 6.046 -4.588 -22.092 1.00 82.12 227 ASN A O 1
ATOM 1743 N N . LEU A 1 228 ? 6.696 -3.196 -20.457 1.00 81.44 228 LEU A N 1
ATOM 1744 C CA . LEU A 1 228 ? 7.297 -4.239 -19.616 1.00 81.44 228 LEU A CA 1
ATOM 1745 C C . LEU A 1 228 ? 6.269 -5.065 -18.825 1.00 81.44 228 LEU A C 1
ATOM 1747 O O . LEU A 1 228 ? 6.477 -6.258 -18.629 1.00 81.44 228 LEU A O 1
ATOM 1751 N N . THR A 1 229 ? 5.183 -4.448 -18.353 1.00 77.31 229 THR A N 1
ATOM 1752 C CA . THR A 1 229 ? 4.206 -5.090 -17.449 1.00 77.31 229 THR A CA 1
ATOM 1753 C C . THR A 1 229 ? 3.000 -5.673 -18.179 1.00 77.31 229 THR A C 1
ATOM 1755 O O . THR A 1 229 ? 2.566 -6.774 -17.853 1.00 77.31 229 THR A O 1
ATOM 1758 N N . ASN A 1 230 ? 2.487 -4.987 -19.203 1.00 70.88 230 ASN A N 1
ATOM 1759 C CA . ASN A 1 230 ? 1.284 -5.407 -19.928 1.00 70.88 230 ASN A CA 1
ATOM 1760 C C . ASN A 1 230 ? 1.592 -6.231 -21.182 1.00 70.88 230 ASN A C 1
ATOM 1762 O O . ASN A 1 230 ? 0.685 -6.495 -21.971 1.00 70.88 230 ASN A O 1
ATOM 1766 N N . ASN A 1 231 ? 2.860 -6.617 -21.381 1.00 63.53 231 ASN A N 1
ATOM 1767 C CA . ASN A 1 231 ? 3.326 -7.390 -22.533 1.00 63.53 231 ASN A CA 1
ATOM 1768 C C . ASN A 1 231 ? 2.796 -6.826 -23.868 1.00 63.53 231 ASN A C 1
ATOM 1770 O O . ASN A 1 231 ? 2.437 -7.577 -24.781 1.00 63.53 231 ASN A O 1
ATOM 1774 N N . GLN A 1 232 ? 2.666 -5.495 -23.952 1.00 62.22 232 GLN A N 1
ATOM 1775 C CA . GLN A 1 232 ? 2.206 -4.838 -25.167 1.00 62.22 232 GLN A CA 1
ATOM 1776 C C . GLN A 1 232 ? 3.196 -5.151 -26.288 1.00 62.22 232 GLN A C 1
ATOM 1778 O O . GLN A 1 232 ? 4.410 -5.185 -26.079 1.00 62.22 232 GLN A O 1
ATOM 1783 N N . ALA A 1 233 ? 2.659 -5.453 -27.472 1.00 59.91 233 ALA A N 1
ATOM 1784 C CA . ALA A 1 233 ? 3.460 -5.863 -28.610 1.00 59.91 233 ALA A CA 1
ATOM 1785 C C . ALA A 1 233 ? 4.412 -4.726 -28.988 1.00 59.91 233 ALA A C 1
ATOM 1787 O O . ALA A 1 233 ? 3.986 -3.710 -29.535 1.00 59.91 233 ALA A O 1
ATOM 1788 N N . VAL A 1 234 ? 5.700 -4.911 -28.692 1.00 72.38 234 VAL A N 1
ATOM 1789 C CA . VAL A 1 234 ? 6.751 -4.035 -29.202 1.00 72.38 234 VAL A CA 1
ATOM 1790 C C . VAL A 1 234 ? 6.595 -3.929 -30.714 1.00 72.38 234 VAL A C 1
ATOM 1792 O O . VAL A 1 234 ? 6.418 -4.941 -31.400 1.00 72.38 234 VAL A O 1
ATOM 1795 N N . GLU A 1 235 ? 6.631 -2.694 -31.208 1.00 80.06 235 GLU A N 1
ATOM 1796 C CA . GLU A 1 235 ? 6.517 -2.389 -32.629 1.00 80.06 235 GLU A CA 1
ATOM 1797 C C . GLU A 1 235 ? 7.535 -3.214 -33.423 1.00 80.06 235 GLU A C 1
ATOM 1799 O O . GLU A 1 235 ? 8.731 -3.204 -33.121 1.00 80.06 235 GLU A O 1
ATOM 1804 N N . ILE A 1 236 ? 7.050 -3.968 -34.413 1.00 82.88 236 ILE A N 1
ATOM 1805 C CA . ILE A 1 236 ? 7.905 -4.854 -35.201 1.00 82.88 236 ILE A CA 1
ATOM 1806 C C . ILE A 1 236 ? 8.743 -3.995 -36.142 1.00 82.88 236 ILE A C 1
ATOM 1808 O O . ILE A 1 236 ? 8.226 -3.398 -37.086 1.00 82.88 236 ILE A O 1
ATOM 1812 N N . LEU A 1 237 ? 10.047 -3.966 -35.897 1.00 82.56 237 LEU A N 1
ATOM 1813 C CA . LEU A 1 237 ? 10.994 -3.254 -36.736 1.00 82.56 237 LEU A CA 1
ATOM 1814 C C . LEU A 1 237 ? 11.260 -4.025 -38.036 1.00 82.56 237 LEU A C 1
ATOM 1816 O O . LEU A 1 237 ? 11.350 -5.260 -38.024 1.00 82.56 237 LEU A O 1
ATOM 1820 N N . PRO A 1 238 ? 11.434 -3.317 -39.167 1.00 82.62 238 PRO A N 1
ATOM 1821 C CA . PRO A 1 238 ? 11.862 -3.946 -40.405 1.00 82.62 238 PRO A CA 1
ATOM 1822 C C . PRO A 1 238 ? 13.271 -4.526 -40.249 1.00 82.62 238 PRO A C 1
ATOM 1824 O O . PRO A 1 238 ? 14.108 -4.009 -39.505 1.00 82.62 238 PRO A O 1
ATOM 1827 N N . THR A 1 239 ? 13.550 -5.596 -40.992 1.00 81.25 239 THR A N 1
ATOM 1828 C CA . THR A 1 239 ? 14.898 -6.178 -41.020 1.00 81.25 239 THR A CA 1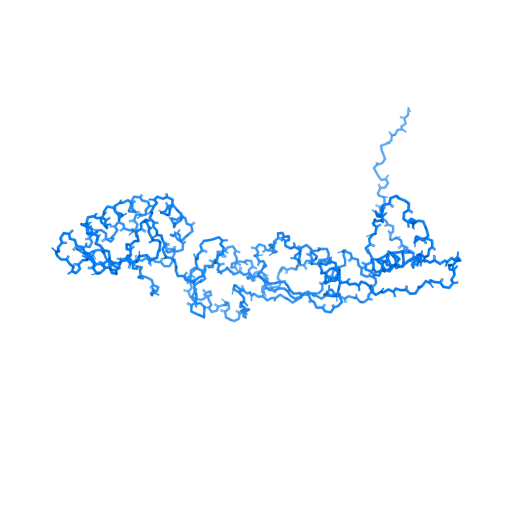
ATOM 1829 C C . THR A 1 239 ? 15.871 -5.156 -41.625 1.00 81.25 239 THR A C 1
ATOM 1831 O O . THR A 1 239 ? 15.576 -4.617 -42.696 1.00 81.25 239 THR A O 1
ATOM 1834 N N . PRO A 1 240 ? 17.014 -4.857 -40.979 1.00 83.12 240 PRO A N 1
ATOM 1835 C CA . PRO A 1 240 ? 17.956 -3.869 -41.493 1.00 83.12 240 PRO A CA 1
ATOM 1836 C C . PRO A 1 240 ? 18.477 -4.238 -42.879 1.00 83.12 240 PRO A C 1
ATOM 1838 O O . PRO A 1 240 ? 18.849 -5.383 -43.122 1.00 83.12 240 PRO A O 1
ATOM 1841 N N . ALA A 1 241 ? 18.591 -3.252 -43.771 1.00 80.69 241 ALA A N 1
ATOM 1842 C CA . ALA A 1 241 ? 19.064 -3.465 -45.144 1.00 80.69 241 ALA A CA 1
ATOM 1843 C C . ALA A 1 241 ? 20.505 -4.015 -45.227 1.00 80.69 241 ALA A C 1
ATOM 1845 O O . ALA A 1 241 ? 20.911 -4.568 -46.245 1.00 80.69 241 ALA A O 1
ATOM 1846 N N . THR A 1 242 ? 21.289 -3.861 -44.158 1.00 83.69 242 THR A N 1
ATOM 1847 C CA . THR A 1 242 ? 22.653 -4.391 -44.032 1.00 83.69 242 THR A CA 1
ATOM 1848 C C . THR A 1 242 ? 22.693 -5.882 -43.690 1.00 83.69 242 THR A C 1
ATOM 1850 O O . THR A 1 242 ? 23.735 -6.517 -43.868 1.00 83.69 242 THR A O 1
ATOM 1853 N N . PHE A 1 243 ? 21.585 -6.460 -43.218 1.00 85.69 243 PHE A N 1
ATOM 1854 C CA . PHE A 1 243 ? 21.496 -7.870 -42.867 1.00 85.69 243 PHE A CA 1
ATOM 1855 C C . PHE A 1 243 ? 21.240 -8.725 -44.114 1.00 85.69 243 PHE A C 1
ATOM 1857 O O . PHE A 1 243 ? 20.265 -8.534 -44.838 1.00 85.69 243 PHE A O 1
ATOM 1864 N N . ARG A 1 244 ? 22.122 -9.697 -44.373 1.00 85.00 244 ARG A N 1
ATOM 1865 C CA . ARG A 1 244 ? 21.994 -10.633 -45.499 1.00 85.00 244 ARG A CA 1
ATOM 1866 C C . ARG A 1 244 ? 21.300 -11.914 -45.042 1.00 85.00 244 ARG A C 1
ATOM 1868 O O . ARG A 1 244 ? 21.959 -12.865 -44.630 1.00 85.00 244 ARG A O 1
ATOM 1875 N N . GLY A 1 245 ? 19.975 -11.923 -45.122 1.00 85.00 245 GLY A N 1
ATOM 1876 C CA . GLY A 1 245 ? 19.132 -13.067 -44.781 1.00 85.00 245 GLY A CA 1
ATOM 1877 C C . GLY A 1 245 ? 17.683 -12.649 -44.542 1.00 85.00 245 GLY A C 1
ATOM 1878 O O . GLY A 1 245 ? 17.378 -11.461 -44.480 1.00 85.00 245 GLY A O 1
ATOM 1879 N N . GLU A 1 246 ? 16.793 -13.626 -44.387 1.00 86.62 246 GLU A N 1
ATOM 1880 C CA . GLU A 1 246 ? 15.387 -13.391 -44.046 1.00 86.62 246 GLU A CA 1
ATOM 1881 C C . GLU A 1 246 ? 15.135 -13.815 -42.595 1.00 86.62 246 GLU A C 1
ATOM 1883 O O . GLU A 1 246 ? 15.365 -14.972 -42.228 1.00 86.62 246 GLU A O 1
ATOM 1888 N N . LEU A 1 247 ? 14.676 -12.881 -41.758 1.00 87.56 247 LEU A N 1
ATOM 1889 C CA . LEU A 1 247 ? 14.285 -13.188 -40.385 1.00 87.56 247 LEU A CA 1
ATOM 1890 C C . LEU A 1 247 ? 12.882 -13.794 -40.362 1.00 87.56 247 LEU A C 1
ATOM 1892 O O . LEU A 1 247 ? 11.946 -13.268 -40.960 1.00 87.56 247 LEU A O 1
ATOM 1896 N N . ARG A 1 248 ? 12.710 -14.883 -39.609 1.00 89.75 248 ARG A N 1
ATOM 1897 C CA . ARG A 1 248 ? 11.374 -15.424 -39.319 1.00 89.75 248 ARG A CA 1
ATOM 1898 C C . ARG A 1 248 ? 10.570 -14.435 -38.459 1.00 89.75 248 ARG A C 1
ATOM 1900 O O . ARG A 1 248 ? 11.173 -13.679 -37.696 1.00 89.75 248 ARG A O 1
ATOM 1907 N N . PRO A 1 249 ? 9.224 -14.478 -38.473 1.00 88.38 249 PRO A N 1
ATOM 1908 C CA . PRO A 1 249 ? 8.398 -13.527 -37.719 1.00 88.38 249 PRO A CA 1
ATOM 1909 C C . PRO A 1 249 ? 8.740 -13.426 -36.223 1.00 88.38 249 PRO A C 1
ATOM 1911 O O . PRO A 1 249 ? 8.753 -12.338 -35.654 1.00 88.38 249 PRO A O 1
ATOM 1914 N N . TYR A 1 250 ? 9.081 -14.548 -35.582 1.00 87.00 250 TYR A N 1
ATOM 1915 C CA . TYR A 1 250 ? 9.495 -14.558 -34.176 1.00 87.00 250 TYR A CA 1
ATOM 1916 C C . TYR A 1 250 ? 10.905 -13.974 -33.966 1.00 87.00 250 TYR A C 1
ATOM 1918 O O . TYR A 1 250 ? 11.151 -13.331 -32.951 1.00 87.00 250 TYR A O 1
ATOM 1926 N N . GLN A 1 251 ? 11.813 -14.123 -34.938 1.00 87.31 251 GLN A N 1
ATOM 1927 C CA . GLN A 1 251 ? 13.154 -13.529 -34.903 1.00 87.31 251 GLN A CA 1
ATOM 1928 C C . GLN A 1 251 ? 13.092 -12.012 -35.093 1.00 87.31 251 GLN A C 1
ATOM 1930 O O . GLN A 1 251 ? 13.807 -11.282 -34.415 1.00 87.31 251 GLN A O 1
ATOM 1935 N N . ALA A 1 252 ? 12.203 -11.533 -35.968 1.00 87.31 252 ALA A N 1
ATOM 1936 C CA . ALA A 1 252 ? 11.921 -10.108 -36.115 1.00 87.31 252 ALA A CA 1
ATOM 1937 C C . ALA A 1 252 ? 11.335 -9.516 -34.821 1.00 87.31 252 ALA A C 1
ATOM 1939 O O . ALA A 1 252 ? 11.715 -8.420 -34.409 1.00 87.31 252 ALA A O 1
ATOM 1940 N N . ARG A 1 253 ? 10.473 -10.267 -34.120 1.00 87.25 253 ARG A N 1
ATOM 1941 C CA . ARG A 1 253 ? 9.978 -9.882 -32.789 1.00 87.25 253 ARG A CA 1
ATOM 1942 C C . ARG A 1 253 ? 11.106 -9.814 -31.755 1.00 87.25 253 ARG A C 1
ATOM 1944 O O . ARG A 1 253 ? 11.189 -8.824 -31.038 1.00 87.25 253 ARG A O 1
ATOM 1951 N N . GLY A 1 254 ? 11.992 -10.811 -31.713 1.00 87.25 254 GLY A N 1
ATOM 1952 C CA . GLY A 1 254 ? 13.165 -10.813 -30.831 1.00 87.25 254 GLY A CA 1
ATOM 1953 C C . GLY A 1 254 ? 14.119 -9.645 -31.107 1.00 87.25 254 GLY A C 1
ATOM 1954 O O . GLY A 1 254 ? 14.522 -8.944 -30.182 1.00 87.25 254 GLY A O 1
ATOM 1955 N N . LEU A 1 255 ? 14.391 -9.346 -32.381 1.00 88.69 255 LEU A N 1
ATOM 1956 C CA . LEU A 1 255 ? 15.147 -8.160 -32.799 1.00 88.69 255 LEU A CA 1
ATOM 1957 C C . LEU A 1 255 ? 14.492 -6.859 -32.309 1.00 88.69 255 LEU A C 1
ATOM 1959 O O . LEU A 1 255 ? 15.169 -5.983 -31.773 1.00 88.69 255 LEU A O 1
ATOM 1963 N N . SER A 1 256 ? 13.175 -6.742 -32.477 1.00 88.25 256 SER A N 1
ATOM 1964 C CA . SER A 1 256 ? 12.412 -5.562 -32.055 1.00 88.25 256 SER A CA 1
ATOM 1965 C C . SER A 1 256 ? 12.450 -5.389 -30.536 1.00 88.25 256 SER A C 1
ATOM 1967 O O . SER A 1 256 ? 12.641 -4.279 -30.043 1.00 88.25 256 SER A O 1
ATOM 1969 N N . TRP A 1 257 ? 12.371 -6.493 -29.788 1.00 86.88 257 TRP A N 1
ATOM 1970 C CA . TRP A 1 257 ? 12.534 -6.508 -28.335 1.00 86.88 257 TRP A CA 1
ATOM 1971 C C . TRP A 1 257 ? 13.932 -6.051 -27.895 1.00 86.88 257 TRP A C 1
ATOM 1973 O O . TRP A 1 257 ? 14.054 -5.226 -26.992 1.00 86.88 257 TRP A O 1
ATOM 1983 N N . LEU A 1 258 ? 14.993 -6.517 -28.564 1.00 87.44 258 LEU A N 1
ATOM 1984 C CA . LEU A 1 258 ? 16.363 -6.064 -28.299 1.00 87.44 258 LEU A CA 1
ATOM 1985 C C . LEU A 1 258 ? 16.531 -4.561 -28.548 1.00 87.44 258 LEU A C 1
ATOM 1987 O O . LEU A 1 258 ? 17.127 -3.864 -27.726 1.00 87.44 258 LEU A O 1
ATOM 1991 N N . ALA A 1 259 ? 15.982 -4.052 -29.652 1.00 85.25 259 ALA A N 1
ATOM 1992 C CA . ALA A 1 259 ? 16.005 -2.628 -29.974 1.00 85.25 259 ALA A CA 1
ATOM 1993 C C . ALA A 1 259 ? 15.211 -1.787 -28.970 1.00 85.25 259 ALA A C 1
ATOM 1995 O O . ALA A 1 259 ? 15.664 -0.713 -28.576 1.00 85.25 259 ALA A O 1
ATOM 1996 N N . PHE A 1 260 ? 14.068 -2.294 -28.503 1.00 84.81 260 PHE A N 1
ATOM 1997 C CA . PHE A 1 260 ? 13.319 -1.680 -27.416 1.00 84.81 260 PHE A CA 1
ATOM 1998 C C . PHE A 1 260 ? 14.173 -1.596 -26.146 1.00 84.81 260 PHE A C 1
ATOM 2000 O O . PHE A 1 260 ? 14.386 -0.500 -25.638 1.00 84.81 260 PHE A O 1
ATOM 2007 N N . LEU A 1 261 ? 14.728 -2.711 -25.662 1.00 84.00 261 LEU A N 1
ATOM 2008 C CA . LEU A 1 261 ? 15.551 -2.715 -24.446 1.00 84.00 261 LEU A CA 1
ATOM 2009 C C . LEU A 1 261 ? 16.760 -1.775 -24.564 1.00 84.00 261 LEU A C 1
ATOM 2011 O O . LEU A 1 261 ? 17.052 -1.028 -23.630 1.00 84.00 261 LEU A O 1
ATOM 2015 N N . GLU A 1 262 ? 17.411 -1.732 -25.727 1.00 82.06 262 GLU A N 1
ATOM 2016 C CA . GLU A 1 262 ? 18.548 -0.843 -25.976 1.00 82.06 262 GLU A CA 1
ATOM 2017 C C . GLU A 1 262 ? 18.166 0.644 -25.974 1.00 82.06 262 GLU A C 1
ATOM 2019 O O . GLU A 1 262 ? 18.889 1.457 -25.385 1.00 82.06 262 GLU A O 1
ATOM 2024 N N . LYS A 1 263 ? 16.997 0.997 -26.528 1.00 77.44 263 LYS A N 1
ATOM 2025 C CA . LYS A 1 263 ? 16.433 2.357 -26.464 1.00 77.44 263 LYS A CA 1
ATOM 2026 C C . LYS A 1 263 ? 16.287 2.839 -25.016 1.00 77.44 263 LYS A C 1
ATOM 2028 O O . LYS A 1 263 ? 16.508 4.018 -24.737 1.00 77.44 263 LYS A O 1
ATOM 2033 N N . TRP A 1 264 ? 15.967 1.924 -24.103 1.00 75.94 264 TRP A N 1
ATOM 2034 C CA . TRP A 1 264 ? 15.804 2.177 -22.668 1.00 75.94 264 TRP A CA 1
ATOM 2035 C C . TRP A 1 264 ? 17.065 1.921 -21.838 1.00 75.94 264 TRP A C 1
ATOM 2037 O O . TRP A 1 264 ? 16.991 1.894 -20.607 1.00 75.94 264 TRP A O 1
ATOM 2047 N N . GLY A 1 265 ? 18.214 1.695 -22.490 1.00 75.75 265 GLY A N 1
ATOM 2048 C CA . GLY A 1 265 ? 19.485 1.423 -21.816 1.00 75.75 265 GLY A CA 1
ATOM 2049 C C . GLY A 1 265 ? 19.452 0.172 -20.933 1.00 75.75 265 GLY A C 1
ATOM 2050 O O . GLY A 1 265 ? 20.265 0.045 -20.015 1.00 75.75 265 GLY A O 1
ATOM 2051 N N . LEU A 1 266 ? 18.503 -0.729 -21.190 1.00 79.62 266 LEU A N 1
ATOM 2052 C CA . LEU A 1 266 ? 18.332 -1.990 -20.491 1.00 79.62 266 LEU A CA 1
ATOM 2053 C C . LEU A 1 266 ? 19.213 -3.055 -21.140 1.00 79.62 266 LEU A C 1
ATOM 2055 O O . LEU A 1 266 ? 19.371 -3.119 -22.360 1.00 79.62 266 LEU A O 1
ATOM 2059 N N . GLY A 1 267 ? 19.791 -3.913 -20.304 1.00 80.38 267 GLY A N 1
ATOM 2060 C CA . GLY A 1 267 ? 20.422 -5.135 -20.780 1.00 80.38 267 GLY A CA 1
ATOM 2061 C C . GLY A 1 267 ? 19.366 -6.140 -21.233 1.00 80.38 267 GLY A C 1
ATOM 2062 O O . GLY A 1 267 ? 18.264 -6.179 -20.688 1.00 80.38 267 GLY A O 1
ATOM 2063 N N . ALA A 1 268 ? 19.721 -6.980 -22.200 1.00 82.12 268 ALA A N 1
ATOM 2064 C CA . ALA A 1 268 ? 18.875 -8.068 -22.661 1.00 82.12 268 ALA A CA 1
ATOM 2065 C C . ALA A 1 268 ? 19.573 -9.413 -22.447 1.00 82.12 268 ALA A C 1
ATOM 2067 O O . ALA A 1 268 ? 20.757 -9.559 -22.753 1.00 82.12 268 ALA A O 1
ATOM 2068 N N . CYS A 1 269 ? 18.826 -10.401 -21.959 1.00 83.31 269 CYS A N 1
ATOM 2069 C CA . CYS A 1 269 ? 19.219 -11.804 -22.004 1.00 83.31 269 CYS A CA 1
ATOM 2070 C C . CYS A 1 269 ? 18.298 -12.508 -22.999 1.00 83.31 269 CYS A C 1
ATOM 2072 O O . CYS A 1 269 ? 17.088 -12.563 -22.785 1.00 83.31 269 CYS A O 1
ATOM 2074 N N . LEU A 1 270 ? 18.859 -13.002 -24.103 1.00 82.69 270 LEU A N 1
ATOM 2075 C CA . LEU A 1 270 ? 18.086 -13.669 -25.144 1.00 82.69 270 LEU A CA 1
ATOM 2076 C C . LEU A 1 270 ? 18.077 -15.176 -24.879 1.00 82.69 270 LEU A C 1
ATOM 2078 O O . LEU A 1 270 ? 19.011 -15.895 -25.238 1.00 82.69 270 LEU A O 1
ATOM 2082 N N . ALA A 1 271 ? 17.023 -15.623 -24.202 1.00 83.69 271 ALA A N 1
ATOM 2083 C CA . ALA A 1 271 ? 16.868 -16.982 -23.693 1.00 83.69 271 ALA A CA 1
ATOM 2084 C C . ALA A 1 271 ? 15.867 -17.824 -24.510 1.00 83.69 271 ALA A C 1
ATOM 2086 O O . ALA A 1 271 ? 15.193 -18.681 -23.952 1.00 83.69 271 ALA A O 1
ATOM 2087 N N . ASP A 1 272 ? 15.771 -17.589 -25.825 1.00 81.62 272 ASP A N 1
ATOM 2088 C CA . ASP A 1 272 ? 14.972 -18.431 -26.728 1.00 81.62 272 ASP A CA 1
ATOM 2089 C C . ASP A 1 272 ? 15.434 -19.897 -26.669 1.00 81.62 272 ASP A C 1
ATOM 2091 O O . ASP A 1 272 ? 16.625 -20.168 -26.464 1.00 81.62 272 ASP A O 1
ATOM 2095 N N . ASP A 1 273 ? 14.536 -20.841 -26.955 1.00 84.69 273 ASP A N 1
ATOM 2096 C CA . ASP A 1 273 ? 14.865 -22.266 -27.050 1.00 84.69 273 ASP A CA 1
ATOM 2097 C C . ASP A 1 273 ? 16.036 -22.553 -28.010 1.00 84.69 273 ASP A C 1
ATOM 2099 O O . ASP A 1 273 ? 16.380 -21.804 -28.942 1.00 84.69 273 ASP A O 1
ATOM 2103 N N . MET A 1 274 ? 16.721 -23.668 -27.754 1.00 80.56 274 MET A N 1
ATOM 2104 C CA . MET A 1 274 ? 17.792 -24.152 -28.621 1.00 80.56 274 MET A CA 1
ATOM 2105 C C . MET A 1 274 ? 17.239 -24.453 -30.022 1.00 80.56 274 MET A C 1
ATOM 2107 O O . MET A 1 274 ? 16.218 -25.111 -30.169 1.00 80.56 274 MET A O 1
ATOM 2111 N N . GLY A 1 275 ? 17.915 -23.962 -31.065 1.00 79.50 275 GLY A N 1
ATOM 2112 C CA . GLY A 1 275 ? 17.508 -24.173 -32.463 1.00 79.50 275 GLY A CA 1
ATOM 2113 C C . GLY A 1 275 ? 16.641 -23.068 -33.083 1.00 79.50 275 GLY A C 1
ATOM 2114 O O . GLY A 1 275 ? 16.558 -23.002 -34.304 1.00 79.50 275 GLY A O 1
ATOM 2115 N N . LEU A 1 276 ? 16.101 -22.123 -32.301 1.00 80.44 276 LEU A N 1
ATOM 2116 C CA . LEU A 1 276 ? 15.301 -21.002 -32.837 1.00 80.44 276 LEU A CA 1
ATOM 2117 C C . LEU A 1 276 ? 16.123 -19.942 -33.599 1.00 80.44 276 LEU A C 1
ATOM 2119 O O . LEU A 1 276 ? 15.569 -19.063 -34.262 1.00 80.44 276 LEU A O 1
ATOM 2123 N N . GLY A 1 277 ? 17.453 -20.034 -33.569 1.00 80.06 277 GLY A N 1
ATOM 2124 C CA . GLY A 1 277 ? 18.329 -19.113 -34.292 1.00 80.06 277 GLY A CA 1
ATOM 2125 C C . GLY A 1 277 ? 18.448 -17.757 -33.597 1.00 80.06 277 GLY A C 1
ATOM 2126 O O . GLY A 1 277 ? 18.038 -16.733 -34.137 1.00 80.06 277 GLY A O 1
ATOM 2127 N N . LYS A 1 278 ? 19.070 -17.756 -32.413 1.00 88.62 278 LYS A N 1
ATOM 2128 C CA . LYS A 1 278 ? 19.443 -16.550 -31.651 1.00 88.62 278 LYS A CA 1
ATOM 2129 C C . LYS A 1 278 ? 20.524 -15.720 -32.353 1.00 88.62 278 LYS A C 1
ATOM 2131 O O . LYS A 1 278 ? 20.506 -14.495 -32.317 1.00 88.62 278 LYS A O 1
ATOM 2136 N N . THR A 1 279 ? 21.455 -16.395 -33.029 1.00 86.50 279 THR A N 1
ATOM 2137 C CA . THR A 1 279 ? 22.583 -15.753 -33.716 1.00 86.50 279 THR A CA 1
ATOM 2138 C C . THR A 1 279 ? 22.136 -14.832 -34.859 1.00 86.50 279 THR A C 1
ATOM 2140 O O . THR A 1 279 ? 22.582 -13.689 -34.870 1.00 86.50 279 THR A O 1
ATOM 2143 N N . PRO A 1 280 ? 21.224 -15.237 -35.772 1.00 86.00 280 PRO A N 1
ATOM 2144 C CA . PRO A 1 280 ? 20.635 -14.319 -36.751 1.00 86.00 280 PRO A CA 1
ATOM 2145 C C . PRO A 1 280 ? 20.004 -13.066 -36.133 1.00 86.00 280 PRO A C 1
ATOM 2147 O O . PRO A 1 280 ? 20.208 -11.977 -36.657 1.00 86.00 280 PRO A O 1
ATOM 2150 N N . GLN A 1 281 ? 19.292 -13.203 -35.007 1.00 86.50 281 GLN A N 1
ATOM 2151 C CA . GLN A 1 281 ? 18.672 -12.065 -34.313 1.00 86.50 281 GLN A CA 1
ATOM 2152 C C . GLN A 1 281 ? 19.728 -11.076 -33.809 1.00 86.50 281 GLN A C 1
ATOM 2154 O O . GLN A 1 281 ? 19.596 -9.873 -34.015 1.00 86.50 281 GLN A O 1
ATOM 2159 N N . LEU A 1 282 ? 20.805 -11.585 -33.203 1.00 85.62 282 LEU A N 1
ATOM 2160 C CA . LEU A 1 282 ? 21.902 -10.755 -32.709 1.00 85.62 282 LEU A CA 1
ATOM 2161 C C . LEU A 1 282 ? 22.699 -10.097 -33.845 1.00 85.62 282 LEU A C 1
ATOM 2163 O O . LEU A 1 282 ? 23.121 -8.959 -33.704 1.00 85.62 282 LEU A O 1
ATOM 2167 N N . LEU A 1 283 ? 22.903 -10.789 -34.969 1.00 86.69 283 LEU A N 1
ATOM 2168 C CA . LEU A 1 283 ? 23.611 -10.241 -36.134 1.00 86.69 283 LEU A CA 1
ATOM 2169 C C . LEU A 1 283 ? 22.792 -9.180 -36.875 1.00 86.69 283 LEU A C 1
ATOM 2171 O O . LEU A 1 283 ? 23.360 -8.238 -37.421 1.00 86.69 283 LEU A O 1
ATOM 2175 N N . ALA A 1 284 ? 21.468 -9.335 -36.907 1.00 85.75 284 ALA A N 1
ATOM 2176 C CA . ALA A 1 284 ? 20.568 -8.307 -37.413 1.00 85.75 284 ALA A CA 1
ATOM 2177 C C . ALA A 1 284 ? 20.475 -7.109 -36.454 1.00 85.75 284 ALA A C 1
ATOM 2179 O O . ALA A 1 284 ? 20.161 -6.001 -36.880 1.00 85.75 284 ALA A O 1
ATOM 2180 N N . PHE A 1 285 ? 20.761 -7.306 -35.167 1.00 85.69 285 PHE A N 1
ATOM 2181 C CA . PHE A 1 285 ? 20.765 -6.241 -34.178 1.00 85.69 285 PHE A CA 1
ATOM 2182 C C . PHE A 1 285 ? 22.038 -5.390 -34.285 1.00 85.69 285 PHE A C 1
ATOM 2184 O O . PHE A 1 285 ? 23.137 -5.831 -33.961 1.00 85.69 285 PHE A O 1
ATOM 2191 N N . SER A 1 286 ? 21.886 -4.136 -34.716 1.00 74.62 286 SER A N 1
ATOM 2192 C CA . SER A 1 286 ? 22.971 -3.150 -34.736 1.00 74.62 286 SER A CA 1
ATOM 2193 C C . SER A 1 286 ? 22.845 -2.217 -33.526 1.00 74.62 286 SER A C 1
ATOM 2195 O O . SER A 1 286 ? 22.094 -1.242 -33.610 1.00 74.62 286 SER A O 1
ATOM 2197 N N . PRO A 1 287 ? 23.554 -2.466 -32.406 1.00 64.69 287 PRO A N 1
ATOM 2198 C CA . PRO A 1 287 ? 23.513 -1.571 -31.256 1.00 64.69 287 PRO A CA 1
ATOM 2199 C C . PRO A 1 287 ? 24.122 -0.214 -31.617 1.00 64.69 287 PRO A C 1
ATOM 2201 O O . PRO A 1 287 ? 25.144 -0.130 -32.302 1.00 64.69 287 PRO A O 1
ATOM 2204 N N . SER A 1 288 ? 23.532 0.867 -31.123 1.00 59.91 288 SER A N 1
ATOM 2205 C CA . SER A 1 288 ? 24.118 2.196 -31.277 1.00 59.91 288 SER A CA 1
ATOM 2206 C C . SER A 1 288 ? 25.384 2.315 -30.410 1.00 59.91 288 SER A C 1
ATOM 2208 O O . SER A 1 288 ? 25.470 1.683 -29.352 1.00 59.91 288 SER A O 1
ATOM 2210 N N . PRO A 1 289 ? 26.380 3.126 -30.814 1.00 54.25 289 PRO A N 1
ATOM 2211 C CA . PRO A 1 289 ? 27.735 3.065 -30.270 1.00 54.25 289 PRO A CA 1
ATOM 2212 C C . PRO A 1 289 ? 27.787 3.210 -28.735 1.00 54.25 289 PRO A C 1
ATOM 2214 O O . PRO A 1 289 ? 27.048 4.023 -28.163 1.00 54.25 289 PRO A O 1
ATOM 2217 N N . PRO A 1 290 ? 28.662 2.443 -28.050 1.00 48.94 290 PRO A N 1
ATOM 2218 C CA . PRO A 1 290 ? 28.774 2.477 -26.597 1.00 48.94 290 PRO A CA 1
ATOM 2219 C C . PRO A 1 290 ? 29.291 3.836 -26.113 1.00 48.94 290 PRO A C 1
ATOM 2221 O O . PRO A 1 290 ? 30.173 4.452 -26.716 1.00 48.94 290 PRO A O 1
ATOM 2224 N N . ARG A 1 291 ? 28.770 4.303 -24.973 1.00 45.88 291 ARG A N 1
ATOM 2225 C CA . ARG A 1 291 ? 29.254 5.523 -24.315 1.00 45.88 291 ARG A CA 1
ATOM 2226 C C . ARG A 1 291 ? 30.709 5.317 -23.876 1.00 45.88 291 ARG A C 1
ATOM 2228 O O . ARG A 1 291 ? 31.038 4.273 -23.311 1.00 45.88 291 ARG A O 1
ATOM 2235 N N . LYS A 1 292 ? 31.566 6.333 -24.047 1.00 40.69 292 LYS A N 1
ATOM 2236 C CA . LYS A 1 292 ? 32.839 6.418 -23.312 1.00 40.69 292 LYS A CA 1
ATOM 2237 C C . LYS A 1 292 ? 32.510 6.280 -21.823 1.00 40.69 292 LYS A C 1
ATOM 2239 O O . LYS A 1 292 ? 31.861 7.158 -21.256 1.00 40.69 292 LYS A O 1
ATOM 2244 N N . ARG A 1 293 ? 32.883 5.153 -21.209 1.00 37.91 293 ARG A N 1
ATOM 2245 C CA . ARG A 1 293 ? 32.774 4.964 -19.758 1.00 37.91 293 ARG A CA 1
ATOM 2246 C C . ARG A 1 293 ? 33.569 6.096 -19.106 1.00 37.91 293 ARG A C 1
ATOM 2248 O O . ARG A 1 293 ? 34.750 6.247 -19.410 1.00 37.91 293 ARG A O 1
ATOM 2255 N N . SER A 1 294 ? 32.942 6.895 -18.242 1.00 35.59 294 SER A N 1
ATOM 2256 C CA . SER A 1 294 ? 33.702 7.739 -17.317 1.00 35.59 294 SER A CA 1
ATOM 2257 C C . SER A 1 294 ? 34.647 6.815 -16.545 1.00 35.59 294 SER A C 1
ATOM 2259 O O . SER A 1 294 ? 34.186 5.755 -16.100 1.00 35.59 294 SER A O 1
ATOM 2261 N N . PRO A 1 295 ? 35.946 7.137 -16.432 1.00 33.38 295 PRO A N 1
ATOM 2262 C CA . PRO A 1 295 ? 36.881 6.266 -15.747 1.00 33.38 295 PRO A CA 1
ATOM 2263 C C . PRO A 1 295 ? 36.363 6.071 -14.324 1.00 33.38 295 PRO A C 1
ATOM 2265 O O . PRO A 1 295 ? 36.232 7.029 -13.565 1.00 33.38 295 PRO A O 1
ATOM 2268 N N . LYS A 1 296 ? 36.020 4.827 -13.970 1.00 40.03 296 LYS A N 1
ATOM 2269 C CA . LYS A 1 296 ? 35.955 4.451 -12.560 1.00 40.03 296 LYS A CA 1
ATOM 2270 C C . LYS A 1 296 ? 37.335 4.795 -12.018 1.00 40.03 296 LYS A C 1
ATOM 2272 O O . LYS A 1 296 ? 38.317 4.298 -12.573 1.00 40.03 296 LYS A O 1
ATOM 2277 N N . SER A 1 297 ? 37.418 5.657 -11.004 1.00 38.69 297 SER A N 1
ATOM 2278 C CA . SER A 1 297 ? 38.643 5.818 -10.228 1.00 38.69 297 SER A CA 1
ATOM 2279 C C . SER A 1 297 ? 38.983 4.436 -9.684 1.00 38.69 297 SER A C 1
ATOM 2281 O O . SER A 1 297 ? 38.402 3.963 -8.708 1.00 38.69 297 SER A O 1
ATOM 2283 N N . THR A 1 298 ? 39.837 3.730 -10.411 1.00 38.44 298 THR A N 1
ATOM 2284 C CA . THR A 1 298 ? 40.425 2.493 -9.941 1.00 38.44 298 THR A CA 1
ATOM 2285 C C . THR A 1 298 ? 41.456 2.984 -8.955 1.00 38.44 298 THR A C 1
ATOM 2287 O O . THR A 1 298 ? 42.509 3.477 -9.349 1.00 38.44 298 THR A O 1
ATOM 2290 N N . ASP A 1 299 ? 41.069 3.007 -7.686 1.00 42.84 299 ASP A N 1
ATOM 2291 C CA . ASP A 1 299 ? 41.976 3.306 -6.597 1.00 42.84 299 ASP A CA 1
ATOM 2292 C C . ASP A 1 299 ? 43.027 2.188 -6.566 1.00 42.84 299 ASP A C 1
ATOM 2294 O O . ASP A 1 299 ? 42.806 1.095 -6.041 1.00 42.84 299 ASP A O 1
ATOM 2298 N N . LEU A 1 300 ? 44.149 2.445 -7.239 1.00 42.16 300 LEU A N 1
ATOM 2299 C CA . LEU A 1 300 ? 45.309 1.561 -7.353 1.00 42.16 300 LEU A CA 1
ATOM 2300 C C . LEU A 1 300 ? 46.040 1.377 -6.008 1.00 42.16 300 LEU A C 1
ATOM 2302 O O . LEU A 1 300 ? 47.048 0.680 -5.962 1.00 42.16 300 LEU A O 1
ATOM 2306 N N . SER A 1 301 ? 45.535 1.944 -4.905 1.00 41.44 301 SER A N 1
ATOM 2307 C CA . SER A 1 301 ? 46.105 1.781 -3.561 1.00 41.44 301 SER A CA 1
ATOM 2308 C C . SER A 1 301 ? 45.775 0.442 -2.880 1.00 41.44 301 SER A C 1
ATOM 2310 O O . SER A 1 301 ? 46.302 0.163 -1.806 1.00 41.44 301 SER A O 1
ATOM 2312 N N . ARG A 1 302 ? 44.944 -0.422 -3.489 1.00 41.59 302 ARG A N 1
ATOM 2313 C CA . ARG A 1 302 ? 44.558 -1.737 -2.929 1.00 41.59 302 ARG A CA 1
ATOM 2314 C C . ARG A 1 302 ? 45.180 -2.950 -3.628 1.00 41.59 302 ARG A C 1
ATOM 2316 O O . ARG A 1 302 ? 44.570 -4.017 -3.659 1.00 41.59 302 ARG A O 1
ATOM 2323 N N . LEU A 1 303 ? 46.387 -2.819 -4.172 1.00 40.56 303 LEU A N 1
ATOM 2324 C CA . LEU A 1 303 ? 47.201 -3.995 -4.490 1.00 40.56 303 LEU A CA 1
ATOM 2325 C C . LEU A 1 303 ? 48.079 -4.325 -3.271 1.00 40.56 303 LEU A C 1
ATOM 2327 O O . LEU A 1 303 ? 48.857 -3.468 -2.851 1.00 40.56 303 LEU A O 1
ATOM 2331 N N . PRO A 1 304 ? 47.976 -5.530 -2.678 1.00 43.09 304 PRO A N 1
ATOM 2332 C CA . PRO A 1 304 ? 48.957 -5.971 -1.701 1.00 43.09 304 PRO A CA 1
ATOM 2333 C C . PRO A 1 304 ? 50.309 -6.087 -2.409 1.00 43.09 304 PRO A C 1
ATOM 2335 O O . PRO A 1 304 ? 50.416 -6.752 -3.441 1.00 43.09 304 PRO A O 1
ATOM 2338 N N . ASN A 1 305 ? 51.332 -5.432 -1.860 1.00 39.44 305 ASN A N 1
ATOM 2339 C CA . ASN A 1 305 ? 52.718 -5.621 -2.270 1.00 39.44 305 ASN A CA 1
ATOM 2340 C C . ASN A 1 305 ? 53.105 -7.090 -2.050 1.00 39.44 305 ASN A C 1
ATOM 2342 O O . ASN A 1 305 ? 53.452 -7.484 -0.941 1.00 39.44 305 ASN A O 1
ATOM 2346 N N . LEU A 1 306 ? 53.053 -7.890 -3.111 1.00 43.47 306 LEU A N 1
ATOM 2347 C CA . LEU A 1 306 ? 53.833 -9.114 -3.226 1.00 43.47 306 LEU A CA 1
ATOM 2348 C C . LEU A 1 306 ? 55.220 -8.706 -3.722 1.00 43.47 306 LEU A C 1
ATOM 2350 O O . LEU A 1 306 ? 55.406 -8.384 -4.896 1.00 43.47 306 LEU A O 1
ATOM 2354 N N . ARG A 1 307 ? 56.178 -8.669 -2.800 1.00 40.69 307 ARG A N 1
ATOM 2355 C CA . ARG A 1 307 ? 57.588 -8.857 -3.120 1.00 40.69 307 ARG A CA 1
ATOM 2356 C C . ARG A 1 307 ? 58.121 -9.949 -2.208 1.00 40.69 307 ARG A C 1
ATOM 2358 O O . ARG A 1 307 ? 57.933 -9.865 -0.994 1.00 40.69 307 ARG A O 1
ATOM 2365 N N . ASP A 1 308 ? 58.687 -10.947 -2.873 1.00 43.69 308 ASP A N 1
ATOM 2366 C CA . ASP A 1 308 ? 59.551 -11.998 -2.342 1.00 43.69 308 ASP A CA 1
ATOM 2367 C C . ASP A 1 308 ? 60.731 -11.428 -1.537 1.00 43.69 308 ASP A C 1
ATOM 2369 O O . ASP A 1 308 ? 61.184 -10.299 -1.861 1.00 43.69 308 ASP A O 1
#

Sequence (308 aa):
MEIGRWNIICKLLDNPGFLLPATAIWKQSGEALTWCGRTVERPQETLLKGLGLASRLYANIATSLFEKLPTSCRLDPIQVYEFIRAIAWQLQENGLGVILPSGLGGSAGEKQLGLQIVAKVQNNGRLGLQSLLNYDLKLAVGEHSISQVEFEQLLAQRSPLVKLNGEWIALQPAEVRAAQEILAGTTRLQLSVEDALRLSTGGPTAIAKLPIVQFETAGILQELINNLTNNQAVEILPTPATFRGELRPYQARGLSWLAFLEKWGLGACLADDMGLGKTPQLLAFSPSPPRKRSPKSTDLSRLPNLRD

Radius of gyration: 30.67 Å; chains: 1; bounding box: 98×48×82 Å

Secondary structure (DSSP, 8-state):
--TTEEEPEEE-TT-TT-EEEHHHHHH--SSEEEETTEEEESHHHHHHHHHHHHHHH-HHHHHHHTSSS--EEE--HHHHHHIIIIIHHHHHHTT----PPTTEETTTEE--EEEEEEEEES-SS---TTPBEEEEEEEEETTEEE-HHHHHHHHHT--SEEEETTEEEE--HHHHHHHHHHHTT------BHHHHHHHHTT---EETTEEEEEEEE-THHHHHHHHHHS------PPPPTT--S---HHHHHHHHHHHHHHHTT------PPTTS-HHHHHHH--PPPPP-PPPP---GGG------

Foldseek 3Di:
DPQFKAFDWAADLVDRPDTHQLVQVVVDDDQWDQDPNDIDGNSVVVSVVLLVVLCVLPVQSVVLVPDPRSTIGTDHLVRVLCCLPPPQVVSVVVSRHDDDFQQSDPDPGHFEKFKAKEWEFPDPPQAEQQGFIDIDIFIAGQPGTDDPVRLVVQVVVVGQWDDDPNHIHGYDPQSNVQVVCVVVVVDDDGDGLNNLLCVLVPHQAADSNGGHNHYHYDDPSNVLNCCVPVVPQQDQDDQDPPQDDDADPVLSSLLSVCVVCLSNVHDDDDPDDPPNCPPSSVVSRDRDDDDPPDDDPPVPPPDPDDDD